Protein AF-A0A8J2SUX5-F1 (afdb_monomer_lite)

Organism: NCBI:txid35677

InterPro domains:
  IPR026533 Non-canonical purine NTP phosphatase/PRRC1 [PF01931] (92-272)
  IPR029001 Inosine triphosphate pyrophosphatase-like [G3DSA:3.90.950.10] (87-279)
  IPR029001 Inosine triphosphate pyrophosphatase-like [SSF52972] (90-273)
  IPR050299 YjjX NTPase [PTHR34699] (90-273)

pLDDT: mean 75.7, std 26.08, range [29.75, 98.81]

Secondary structure (DSSP, 8-state):
---PPPP--------PPPPPPPPPPPPPP----------------PPPP-------S-SSHHHHHHHHHHHHHTTS--PPPP---PPPEEEEEES---HHHHHHHHHHHTT-TTTEEEEEEEEE-----SS-SS-BSHHHHHHHHHHHHHHHHHHTTT-TTEEEEEEEEEEEE---S-SSSTTTTEEEEEEEEEE-SS-EEEEEPPPEEPPHHHHHHHTSTT---HHHHHHHTTS-S-TTGGGTTHHHHHHHTTSS-HHHHHHHHHHHHHTTTSPPP------------------

Sequence (295 aa):
MSTTPQKRATQHTPFSPRPKAQTPRTPKTPGAASPTKRGARTAGPGRFSRAGVQLTKAGVAFGDAFKALGQAVGALVTAPPASSAKAQFHTVVIGSENPVKVGAVTAVVADYPEVIRPGTVLESVTVPSGVPAQPVGLAVVVSGARRRARNAHEAAGGGSRTLAFGIESGLIEVPRESTEHKLARYFDVCVVALYDGGHMTLGLSCAFQIPPAIAAKVMGDEAMDLSEATVAAGYSKDGAIGSKGGLIGALTRGRVTRRDYTIQAIRMALTEREPRASRGLPAASLRNTVAVTEA

Foldseek 3Di:
DDDDDDDDDDDDDDDDDDDDDDDDDDDDDDDDDDDDDDDDDDDDDDDDDDDDDDDDPPPPVVVVVVVVVVVVVVPPPDPDPDDDQDDAAQEEEELDPQVLLLVLCVVVLVVCCSRHPPNHHYYYDHDFLPAPPADEAPVRQQSSFVRSQVRRCVVVVVDQRYKGKRKGKHWYFDDDPDPPLVQQGIWIKMKIWIDRNPDIFIFIFDIGTDDSQLSCVCPDPVNDHSLRSCCVSPLDVDSCQVSWQHSCCSVVVNPHGPSRRSNRGVVRRCPVSHDDDRPPPPPPDPPPPPPDDDD

Structure (mmCIF, N/CA/C/O backbone):
data_AF-A0A8J2SUX5-F1
#
_entry.id   AF-A0A8J2SUX5-F1
#
loop_
_atom_site.group_PDB
_atom_site.id
_atom_site.type_symbol
_atom_site.label_atom_id
_atom_site.label_alt_id
_atom_site.label_comp_id
_atom_site.label_asym_id
_atom_site.label_entity_id
_atom_site.label_seq_id
_atom_site.pdbx_PDB_ins_code
_atom_site.Cartn_x
_atom_site.Cartn_y
_atom_site.Cartn_z
_atom_site.occupancy
_atom_site.B_iso_or_equiv
_atom_site.auth_seq_id
_atom_site.auth_comp_id
_atom_site.auth_asym_id
_atom_site.auth_atom_id
_atom_site.pdbx_PDB_model_num
ATOM 1 N N . MET A 1 1 ? 18.700 -58.726 26.221 1.00 45.31 1 MET A N 1
ATOM 2 C CA . MET A 1 1 ? 18.390 -57.284 26.121 1.00 45.31 1 MET A CA 1
ATOM 3 C C . MET A 1 1 ? 19.483 -56.614 25.305 1.00 45.31 1 MET A C 1
ATOM 5 O O . MET A 1 1 ? 20.609 -56.558 25.769 1.00 45.31 1 MET A O 1
ATOM 9 N N . SER A 1 2 ? 19.184 -56.188 24.078 1.00 38.81 2 SER A N 1
ATOM 10 C CA . SER A 1 2 ? 20.016 -55.248 23.314 1.00 38.81 2 SER A CA 1
ATOM 11 C C . SER A 1 2 ? 19.145 -54.664 22.204 1.00 38.81 2 SER A C 1
ATOM 13 O O . SER A 1 2 ? 18.853 -55.328 21.214 1.00 38.81 2 SER A O 1
ATOM 15 N N . THR A 1 3 ? 18.630 -53.459 22.431 1.00 40.09 3 THR A N 1
ATOM 16 C CA . THR A 1 3 ? 17.838 -52.694 21.465 1.00 40.09 3 THR A CA 1
ATOM 17 C C . THR A 1 3 ? 18.740 -51.644 20.831 1.00 40.09 3 THR A C 1
ATOM 19 O O . THR A 1 3 ? 19.043 -50.624 21.449 1.00 40.09 3 THR A O 1
ATOM 22 N N . THR A 1 4 ? 19.178 -51.888 19.599 1.00 47.31 4 THR A N 1
ATOM 23 C CA . THR A 1 4 ? 19.842 -50.880 18.765 1.00 47.31 4 THR A CA 1
ATOM 24 C C . THR A 1 4 ? 18.777 -49.980 18.119 1.00 47.31 4 THR A C 1
ATOM 26 O O . THR A 1 4 ? 17.839 -50.508 17.519 1.00 47.31 4 THR A O 1
ATOM 29 N N . PRO A 1 5 ? 18.873 -48.641 18.202 1.00 49.41 5 PRO A N 1
ATOM 30 C CA . PRO A 1 5 ? 17.873 -47.758 17.611 1.00 49.41 5 PRO A CA 1
ATOM 31 C C . PRO A 1 5 ? 18.079 -47.614 16.093 1.00 49.41 5 PRO A C 1
ATOM 33 O O . PRO A 1 5 ? 19.144 -47.207 15.627 1.00 49.41 5 PRO A O 1
ATOM 36 N N . GLN A 1 6 ? 17.034 -47.924 15.317 1.00 46.47 6 GLN A N 1
ATOM 37 C CA . GLN A 1 6 ? 16.959 -47.660 13.877 1.00 46.47 6 GLN A CA 1
ATOM 38 C C . GLN A 1 6 ? 16.990 -46.148 13.604 1.00 46.47 6 GLN A C 1
ATOM 40 O O . GLN A 1 6 ? 16.134 -45.393 14.068 1.00 46.47 6 GLN A O 1
ATOM 45 N N . LYS A 1 7 ? 17.967 -45.702 12.805 1.00 46.56 7 LYS A N 1
ATOM 46 C CA . LYS A 1 7 ? 18.022 -44.339 12.263 1.00 46.56 7 LYS A CA 1
ATOM 47 C C . LYS A 1 7 ? 16.843 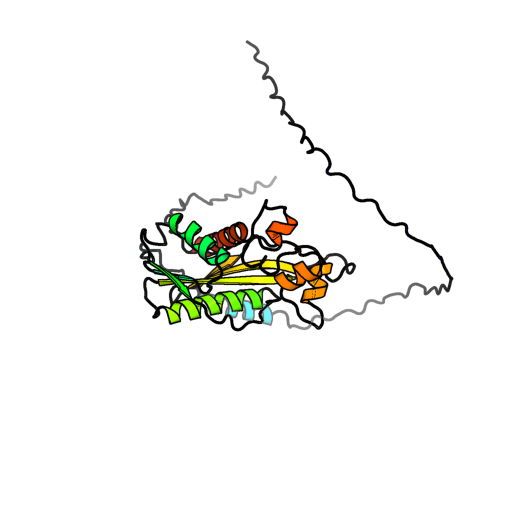-44.108 11.312 1.00 46.56 7 LYS A C 1
ATOM 49 O O . LYS A 1 7 ? 16.681 -44.818 10.323 1.00 46.56 7 LYS A O 1
ATOM 54 N N . ARG A 1 8 ? 16.042 -43.083 11.605 1.00 46.91 8 ARG A N 1
ATOM 55 C CA . ARG A 1 8 ? 14.930 -42.602 10.776 1.00 46.91 8 ARG A CA 1
ATOM 56 C C . ARG A 1 8 ? 15.496 -42.017 9.477 1.00 46.91 8 ARG A C 1
ATOM 58 O O . ARG A 1 8 ? 16.195 -41.008 9.514 1.00 46.91 8 ARG A O 1
ATOM 65 N N . ALA A 1 9 ? 15.223 -42.660 8.345 1.00 44.81 9 ALA A N 1
ATOM 66 C CA . ALA A 1 9 ? 15.596 -42.152 7.031 1.00 44.81 9 ALA A CA 1
ATOM 67 C C . ALA A 1 9 ? 14.814 -40.863 6.729 1.00 44.81 9 ALA A C 1
ATOM 69 O O . ALA A 1 9 ? 13.582 -40.847 6.757 1.00 44.81 9 ALA A O 1
ATOM 70 N N . THR A 1 10 ? 15.526 -39.775 6.446 1.00 49.62 10 THR A N 1
ATOM 71 C CA . THR A 1 10 ? 14.953 -38.535 5.920 1.00 49.62 10 THR A CA 1
ATOM 72 C C . THR A 1 10 ? 14.466 -38.787 4.496 1.00 49.62 10 THR A C 1
ATOM 74 O O . THR A 1 10 ? 15.267 -38.958 3.578 1.00 49.62 10 THR A O 1
ATOM 77 N N . GLN A 1 11 ? 13.148 -38.834 4.302 1.00 48.06 11 GLN A N 1
ATOM 78 C CA . GLN A 1 11 ? 12.554 -38.879 2.969 1.00 48.06 11 GLN A CA 1
ATOM 79 C C . GLN A 1 11 ? 12.765 -37.522 2.286 1.00 48.06 11 GLN A C 1
ATOM 81 O O . GLN A 1 11 ? 12.066 -36.552 2.563 1.00 48.06 11 GLN A O 1
ATOM 86 N N . HIS A 1 12 ? 13.748 -37.453 1.391 1.00 46.25 12 HIS A N 1
ATOM 87 C CA . HIS A 1 12 ? 13.828 -36.391 0.398 1.00 46.25 12 HIS A CA 1
ATOM 88 C C . HIS A 1 12 ? 12.773 -36.665 -0.675 1.00 46.25 12 HIS A C 1
ATOM 90 O O . HIS A 1 12 ? 12.976 -37.506 -1.545 1.00 46.25 12 HIS A O 1
ATOM 96 N N . THR A 1 13 ? 11.640 -35.968 -0.632 1.00 55.47 13 THR A N 1
ATOM 97 C CA . THR A 1 13 ? 10.748 -35.878 -1.794 1.00 55.47 13 THR A CA 1
ATOM 98 C C . THR A 1 13 ? 11.397 -34.972 -2.845 1.00 55.47 13 THR A C 1
ATOM 100 O O . THR A 1 13 ? 11.587 -33.784 -2.566 1.00 55.47 13 THR A O 1
ATOM 103 N N . PRO A 1 14 ? 11.759 -35.477 -4.038 1.00 53.16 14 PRO A N 1
ATOM 104 C CA . PRO A 1 14 ? 12.333 -34.643 -5.084 1.00 53.16 14 PRO A CA 1
ATOM 105 C C . PRO A 1 14 ? 11.280 -33.674 -5.634 1.00 53.16 14 PRO A C 1
ATOM 107 O O . PRO A 1 14 ? 10.144 -34.052 -5.927 1.00 53.16 14 PRO A O 1
ATOM 110 N N . PHE A 1 15 ? 11.672 -32.411 -5.794 1.00 59.06 15 PHE A N 1
ATOM 111 C CA . PHE A 1 15 ? 10.874 -31.397 -6.477 1.00 59.06 15 PHE A CA 1
ATOM 112 C C . PHE A 1 15 ? 10.651 -31.832 -7.932 1.00 59.06 15 PHE A C 1
ATOM 114 O O . PHE A 1 15 ? 11.584 -31.829 -8.733 1.00 59.06 15 PHE A O 1
ATOM 121 N N . SER A 1 16 ? 9.425 -32.227 -8.279 1.00 58.56 16 SER A N 1
ATOM 122 C CA . SER A 1 16 ? 9.067 -32.548 -9.664 1.00 58.56 16 SER A CA 1
ATOM 123 C C . SER A 1 16 ? 8.827 -31.253 -10.451 1.00 58.56 16 SER A C 1
ATOM 125 O O . SER A 1 16 ? 7.908 -30.502 -10.109 1.00 58.56 16 SER A O 1
ATOM 127 N N . PRO A 1 17 ? 9.610 -30.948 -11.502 1.00 54.84 17 PRO A N 1
ATOM 128 C CA . PRO A 1 17 ? 9.347 -29.781 -12.330 1.00 54.84 17 PRO A CA 1
ATOM 129 C C . PRO A 1 17 ? 8.045 -29.967 -13.124 1.00 54.84 17 PRO A C 1
ATOM 131 O O . PRO A 1 17 ? 7.807 -31.015 -13.723 1.00 54.84 17 PRO A O 1
ATOM 134 N N . ARG A 1 18 ? 7.201 -28.925 -13.166 1.00 58.41 18 ARG A N 1
ATOM 135 C CA . ARG A 1 18 ? 6.046 -28.866 -14.081 1.00 58.41 18 ARG A CA 1
ATOM 136 C C . ARG A 1 18 ? 6.513 -28.979 -15.544 1.00 58.41 18 ARG A C 1
ATOM 138 O O . ARG A 1 18 ? 7.585 -28.461 -15.868 1.00 58.41 18 ARG A O 1
ATOM 145 N N . PRO A 1 19 ? 5.702 -29.573 -16.440 1.00 46.50 19 PRO A N 1
ATOM 146 C CA . PRO A 1 19 ? 6.041 -29.680 -17.856 1.00 46.50 19 PRO A CA 1
ATOM 147 C C . PRO A 1 19 ? 6.290 -28.300 -18.483 1.00 46.50 19 PRO A C 1
ATOM 149 O O . PRO A 1 19 ? 5.589 -27.325 -18.196 1.00 46.50 19 PRO A O 1
ATOM 152 N N . LYS A 1 20 ? 7.337 -28.226 -19.314 1.00 43.34 20 LYS A N 1
ATOM 153 C CA . LYS A 1 20 ? 7.834 -27.000 -19.952 1.00 43.34 20 LYS A CA 1
ATOM 154 C C . LYS A 1 20 ? 6.775 -26.416 -20.895 1.00 43.34 20 LYS A C 1
ATOM 156 O O . LYS A 1 20 ? 6.311 -27.098 -21.802 1.00 43.34 20 LYS A O 1
ATOM 161 N N . ALA A 1 21 ? 6.445 -25.137 -20.714 1.00 45.97 21 ALA A N 1
ATOM 162 C CA . ALA A 1 21 ? 5.749 -24.356 -21.732 1.00 45.97 21 ALA A CA 1
ATOM 163 C C . ALA A 1 21 ? 6.662 -24.191 -22.961 1.00 45.97 21 ALA A C 1
ATOM 165 O O . ALA A 1 21 ? 7.867 -23.976 -22.810 1.00 45.97 21 ALA A O 1
ATOM 166 N N . GLN A 1 22 ? 6.090 -24.324 -24.158 1.00 40.03 22 GLN A N 1
ATOM 167 C CA . GLN A 1 22 ? 6.798 -24.243 -25.438 1.00 40.03 22 GLN A CA 1
ATOM 168 C C . GLN A 1 22 ? 7.558 -22.913 -25.578 1.00 40.03 22 GLN A C 1
ATOM 170 O O . GLN A 1 22 ? 7.023 -21.837 -25.312 1.00 40.03 22 GLN A O 1
ATOM 175 N N . THR A 1 23 ? 8.824 -23.000 -25.983 1.00 39.09 23 THR A N 1
ATOM 176 C CA . THR A 1 23 ? 9.737 -21.871 -26.184 1.00 39.09 23 THR A CA 1
ATOM 177 C C . THR A 1 23 ? 9.401 -21.092 -27.463 1.00 39.09 23 THR A C 1
ATOM 179 O O . THR A 1 23 ? 9.347 -21.696 -28.536 1.00 39.09 23 THR A O 1
ATOM 182 N N . PRO A 1 24 ? 9.253 -19.755 -27.412 1.00 38.53 24 PRO A N 1
ATOM 183 C CA . PRO A 1 24 ? 9.269 -18.925 -28.612 1.00 38.53 24 PRO A CA 1
ATOM 184 C C . PRO A 1 24 ? 10.679 -18.893 -29.220 1.00 38.53 24 PRO A C 1
ATOM 186 O O . PRO A 1 24 ? 11.678 -18.832 -28.503 1.00 38.53 24 PRO A O 1
ATOM 189 N N . ARG A 1 25 ? 10.751 -18.945 -30.553 1.00 35.47 25 ARG A N 1
ATOM 190 C CA . ARG A 1 25 ? 11.989 -18.928 -31.347 1.00 35.47 25 ARG A CA 1
ATOM 191 C C . ARG A 1 25 ? 12.757 -17.608 -31.169 1.00 35.47 25 ARG A C 1
ATOM 193 O O . ARG A 1 25 ? 12.166 -16.535 -31.243 1.00 35.47 25 ARG A O 1
ATOM 200 N N . THR A 1 26 ? 14.074 -17.695 -30.994 1.00 35.09 26 THR A N 1
ATOM 201 C CA . THR A 1 26 ? 15.017 -16.565 -30.963 1.00 35.09 26 THR A CA 1
ATOM 202 C C . THR A 1 26 ? 15.285 -16.012 -32.372 1.00 35.09 26 THR A C 1
ATOM 204 O O . THR A 1 26 ? 15.566 -16.794 -33.285 1.00 35.09 26 THR A O 1
ATOM 207 N N . PRO A 1 27 ? 15.265 -14.683 -32.586 1.00 36.25 27 PRO A N 1
ATOM 208 C CA . PRO A 1 27 ? 15.849 -14.071 -33.776 1.00 36.25 27 PRO A CA 1
ATOM 209 C C . PRO A 1 27 ? 17.379 -13.978 -33.660 1.00 36.25 27 PRO A C 1
ATOM 211 O O . PRO A 1 27 ? 17.924 -13.733 -32.586 1.00 36.25 27 PRO A O 1
ATOM 214 N N . LYS A 1 28 ? 18.055 -14.190 -34.793 1.00 33.09 28 LYS A N 1
ATOM 215 C CA . LYS A 1 28 ? 19.513 -14.223 -34.979 1.00 33.09 28 LYS A CA 1
ATOM 216 C C . LYS A 1 28 ? 20.174 -12.855 -34.742 1.00 33.09 28 LYS A C 1
ATOM 218 O O . LYS A 1 28 ? 19.719 -11.849 -35.276 1.00 33.09 28 LYS A O 1
ATOM 223 N N . THR A 1 29 ? 21.300 -12.850 -34.032 1.00 37.22 29 THR A N 1
ATOM 224 C CA . THR A 1 29 ? 22.281 -11.752 -33.952 1.00 37.22 29 THR A CA 1
ATOM 225 C C . THR A 1 29 ? 23.154 -11.692 -35.211 1.00 37.22 29 THR A C 1
ATOM 227 O O . THR A 1 29 ? 23.506 -12.748 -35.743 1.00 37.22 29 THR A O 1
ATOM 230 N N . PRO A 1 30 ? 23.627 -10.503 -35.620 1.00 35.66 30 PRO A N 1
ATOM 231 C CA . PRO A 1 30 ? 24.841 -10.390 -36.418 1.00 35.66 30 PRO A CA 1
ATOM 232 C C . PRO A 1 30 ? 25.984 -9.676 -35.676 1.00 35.66 30 PRO A C 1
ATOM 234 O O . PRO A 1 30 ? 25.799 -8.600 -35.118 1.00 35.66 30 PRO A O 1
ATOM 237 N N . GLY A 1 31 ? 27.181 -10.265 -35.785 1.00 32.00 31 GLY A N 1
ATOM 238 C CA . GLY A 1 31 ? 28.423 -9.536 -36.076 1.00 32.00 31 GLY A CA 1
ATOM 239 C C . GLY A 1 31 ? 29.261 -9.029 -34.903 1.00 32.00 31 GLY A C 1
ATOM 240 O O . GLY A 1 31 ? 29.043 -7.936 -34.398 1.00 32.00 31 GLY A O 1
ATOM 241 N N . ALA A 1 32 ? 30.300 -9.789 -34.554 1.00 30.70 32 ALA A N 1
ATOM 242 C CA . ALA A 1 32 ? 31.401 -9.368 -33.695 1.00 30.70 32 ALA A CA 1
ATOM 243 C C . ALA A 1 32 ? 32.393 -8.443 -34.427 1.00 30.70 32 ALA A C 1
ATOM 245 O O . ALA A 1 32 ? 32.684 -8.651 -35.604 1.00 30.70 32 ALA A O 1
ATOM 246 N N . ALA A 1 33 ? 33.000 -7.510 -33.691 1.00 31.42 33 ALA A N 1
ATOM 247 C CA . ALA A 1 33 ? 34.290 -6.910 -34.023 1.00 31.42 33 ALA A CA 1
ATOM 248 C C . ALA A 1 33 ? 35.092 -6.677 -32.728 1.00 31.42 33 ALA A C 1
ATOM 250 O O . ALA A 1 33 ? 34.557 -6.222 -31.720 1.00 31.42 33 ALA A O 1
ATOM 251 N N . SER A 1 34 ? 36.376 -7.026 -32.758 1.00 31.41 34 SER A N 1
ATOM 252 C CA . SER A 1 34 ? 37.373 -6.877 -31.686 1.00 31.41 34 SER A CA 1
ATOM 253 C C . SER A 1 34 ? 38.661 -6.292 -32.313 1.00 31.41 34 SER A C 1
ATOM 255 O O . SER A 1 34 ? 38.713 -6.153 -33.534 1.00 31.41 34 SER A O 1
ATOM 257 N N . PRO A 1 35 ? 39.737 -5.998 -31.561 1.00 41.41 35 PRO A N 1
ATOM 258 C CA . PRO A 1 35 ? 39.942 -4.795 -30.757 1.00 41.41 35 PRO A CA 1
ATOM 259 C C . PRO A 1 35 ? 41.167 -3.983 -31.245 1.00 41.41 35 PRO A C 1
ATOM 261 O O . PRO A 1 35 ? 42.036 -4.505 -31.943 1.00 41.41 35 PRO A O 1
ATOM 264 N N . THR A 1 36 ? 41.320 -2.723 -30.819 1.00 31.92 36 THR A N 1
ATOM 265 C CA . THR A 1 36 ? 42.564 -1.957 -31.037 1.00 31.92 36 THR A CA 1
ATOM 266 C C . THR A 1 36 ? 43.263 -1.577 -29.730 1.00 31.92 36 THR A C 1
ATOM 268 O O . THR A 1 36 ? 42.667 -1.102 -28.769 1.00 31.92 36 THR A O 1
ATOM 271 N N . LYS A 1 37 ? 44.575 -1.844 -29.724 1.00 32.34 37 LYS A N 1
ATOM 272 C CA . LYS A 1 37 ? 45.567 -1.622 -28.664 1.00 32.34 37 LYS A CA 1
ATOM 273 C C . LYS A 1 37 ? 45.924 -0.139 -28.489 1.00 32.34 37 LYS A C 1
ATOM 275 O O . LYS A 1 37 ? 46.098 0.565 -29.484 1.00 32.34 37 LYS A O 1
ATOM 280 N N . ARG A 1 38 ? 46.194 0.263 -27.241 1.00 31.39 38 ARG A N 1
ATOM 281 C CA . ARG A 1 38 ? 47.197 1.257 -26.767 1.00 31.39 38 ARG A CA 1
ATOM 282 C C . ARG A 1 38 ? 46.946 1.468 -25.264 1.00 31.39 38 ARG A C 1
ATOM 284 O O . ARG A 1 38 ? 45.798 1.541 -24.871 1.00 31.39 38 ARG A O 1
ATOM 291 N N . GLY A 1 39 ? 47.896 1.565 -24.344 1.00 29.75 39 GLY A N 1
ATOM 292 C CA . GLY A 1 39 ? 49.351 1.507 -24.337 1.00 29.75 39 GLY A CA 1
ATOM 293 C C . GLY A 1 39 ? 49.770 1.544 -22.858 1.00 29.75 39 GLY A C 1
ATOM 294 O O . GLY A 1 39 ? 49.122 2.201 -22.046 1.00 29.75 39 GLY A O 1
ATOM 295 N N . ALA A 1 40 ? 50.803 0.787 -22.500 1.00 29.98 40 ALA A N 1
ATOM 296 C CA . ALA A 1 40 ? 51.315 0.684 -21.139 1.00 29.98 40 ALA A CA 1
ATOM 297 C C . ALA A 1 40 ? 52.074 1.954 -20.716 1.00 29.98 40 ALA A C 1
ATOM 299 O O . ALA A 1 40 ? 52.852 2.496 -21.502 1.00 29.98 40 ALA A O 1
ATOM 300 N N . ARG A 1 41 ? 51.924 2.369 -19.451 1.00 32.16 41 ARG A N 1
ATOM 301 C CA . ARG A 1 41 ? 52.947 3.131 -18.719 1.00 32.16 41 ARG A CA 1
ATOM 302 C C . ARG A 1 41 ? 53.043 2.630 -17.281 1.00 32.16 41 ARG A C 1
ATOM 304 O O . ARG A 1 41 ? 52.069 2.615 -16.539 1.00 32.16 41 ARG A O 1
ATOM 311 N N . THR A 1 42 ? 54.249 2.204 -16.944 1.00 31.08 42 THR A N 1
ATOM 312 C CA . THR A 1 42 ? 54.747 1.774 -15.639 1.00 31.08 42 THR A CA 1
ATOM 313 C C . THR A 1 42 ? 55.092 2.982 -14.765 1.00 31.08 42 THR A C 1
ATOM 315 O O . THR A 1 42 ? 55.749 3.904 -15.247 1.00 31.08 42 THR A O 1
ATOM 318 N N . ALA A 1 43 ? 54.741 2.950 -13.479 1.00 32.66 43 ALA A N 1
ATOM 319 C CA . ALA A 1 43 ? 55.303 3.833 -12.455 1.00 32.66 43 ALA A CA 1
ATOM 320 C C . ALA A 1 43 ? 55.640 2.997 -11.208 1.00 32.66 43 ALA A C 1
ATOM 322 O O . ALA A 1 43 ? 54.808 2.229 -10.731 1.00 32.66 43 ALA A O 1
ATOM 323 N N . GLY A 1 44 ? 56.897 3.090 -10.762 1.00 31.86 44 GLY A N 1
ATOM 324 C CA . GLY A 1 44 ? 57.482 2.300 -9.674 1.00 31.86 44 GLY A CA 1
ATOM 325 C C . GLY A 1 44 ? 57.071 2.748 -8.261 1.00 31.86 44 GLY A C 1
ATOM 326 O O . GLY A 1 44 ? 56.326 3.715 -8.102 1.00 31.86 44 GLY A O 1
ATOM 327 N N . PRO A 1 45 ? 57.553 2.050 -7.215 1.00 31.89 45 PRO A N 1
ATOM 328 C CA . PRO A 1 45 ? 57.042 2.200 -5.859 1.00 31.89 45 PRO A CA 1
ATOM 329 C C . PRO A 1 45 ? 57.707 3.381 -5.137 1.00 31.89 45 PRO A C 1
ATOM 331 O O . PRO A 1 45 ? 58.902 3.366 -4.844 1.00 31.89 45 PRO A O 1
ATOM 334 N N . GLY A 1 46 ? 56.916 4.407 -4.824 1.00 29.86 46 GLY A N 1
ATOM 335 C CA . GLY A 1 46 ? 57.315 5.517 -3.960 1.00 29.86 46 GLY A CA 1
ATOM 336 C C . GLY A 1 46 ? 57.233 5.136 -2.480 1.00 29.86 46 GLY A C 1
ATOM 337 O O . GLY A 1 46 ? 56.179 4.745 -1.984 1.00 29.86 46 GLY A O 1
ATOM 338 N N . ARG A 1 47 ? 58.362 5.262 -1.776 1.00 30.41 47 ARG A N 1
ATOM 339 C CA . ARG A 1 47 ? 58.504 5.152 -0.315 1.00 30.41 47 ARG A CA 1
ATOM 340 C C . ARG A 1 47 ? 57.584 6.145 0.408 1.00 30.41 47 ARG A C 1
ATOM 342 O O . ARG A 1 47 ? 57.717 7.349 0.214 1.00 30.41 47 ARG A O 1
ATOM 349 N N . PHE A 1 48 ? 56.746 5.657 1.321 1.00 30.92 48 PHE A N 1
ATOM 350 C CA . PHE A 1 48 ? 56.052 6.493 2.303 1.00 30.92 48 PHE A CA 1
ATOM 351 C C . PHE A 1 48 ? 56.922 6.673 3.554 1.00 30.92 48 PHE A C 1
ATOM 353 O O . PHE A 1 48 ? 57.245 5.710 4.248 1.00 30.92 48 PHE A O 1
ATOM 360 N N . SER A 1 49 ? 57.308 7.921 3.828 1.00 31.19 49 SER A N 1
ATOM 361 C CA . SER A 1 49 ? 57.923 8.345 5.088 1.00 31.19 49 SER A CA 1
ATOM 362 C C . SER A 1 49 ? 56.835 8.594 6.138 1.00 31.19 49 SER A C 1
ATOM 364 O O . SER A 1 49 ? 55.819 9.226 5.848 1.00 31.19 49 SER A O 1
ATOM 366 N N . ARG A 1 50 ? 57.043 8.086 7.358 1.00 32.75 50 ARG A N 1
ATOM 367 C CA . ARG A 1 50 ? 56.187 8.311 8.532 1.00 32.75 50 ARG A CA 1
ATOM 368 C C . ARG A 1 50 ? 56.376 9.744 9.042 1.00 32.75 50 ARG A C 1
ATOM 370 O O . ARG A 1 50 ? 57.421 10.051 9.604 1.00 32.75 50 ARG A O 1
ATOM 377 N N . ALA A 1 51 ? 55.346 10.578 8.927 1.00 31.84 51 ALA A N 1
ATOM 378 C CA . ALA A 1 51 ? 55.207 11.794 9.727 1.00 31.84 51 ALA A CA 1
ATOM 379 C C . ALA A 1 51 ? 54.189 11.528 10.845 1.00 31.84 51 ALA A C 1
ATOM 381 O O . ALA A 1 51 ? 53.056 11.121 10.585 1.00 31.84 51 ALA A O 1
ATOM 382 N N . GLY A 1 52 ? 54.631 11.681 12.094 1.00 29.83 52 GLY A N 1
ATOM 383 C CA . GLY A 1 52 ? 53.814 11.484 13.286 1.00 29.83 52 GLY A CA 1
ATOM 384 C C . GLY A 1 52 ? 52.702 12.525 13.393 1.00 29.83 52 GLY A C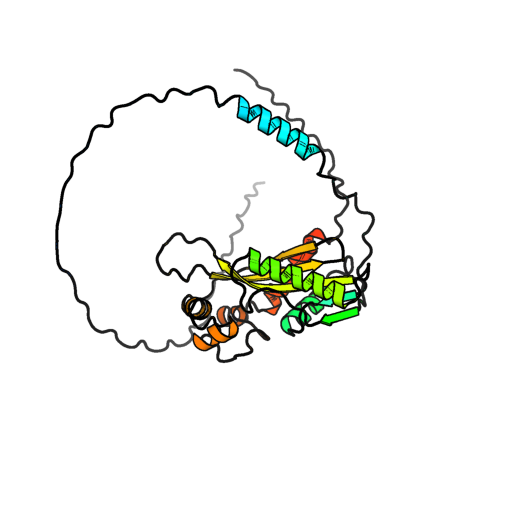 1
ATOM 385 O O . GLY A 1 52 ? 52.933 13.715 13.202 1.00 29.83 52 GLY A O 1
ATOM 386 N N . VAL A 1 53 ? 51.499 12.066 13.728 1.00 32.03 53 VAL A N 1
ATOM 387 C CA . VAL A 1 53 ? 50.371 12.926 14.090 1.00 32.03 53 VAL A CA 1
ATOM 388 C C . VAL A 1 53 ? 50.393 13.111 15.606 1.00 32.03 53 VAL A C 1
ATOM 390 O O . VAL A 1 53 ? 50.216 12.157 16.362 1.00 32.03 53 VAL A O 1
ATOM 393 N N . GLN A 1 54 ? 50.634 14.345 16.049 1.00 31.70 54 GLN A N 1
ATOM 394 C CA . GLN A 1 54 ? 50.421 14.777 17.429 1.00 31.70 54 GLN A CA 1
ATOM 395 C C . GLN A 1 54 ? 48.912 14.834 17.713 1.00 31.70 54 GLN A C 1
ATOM 397 O O . GLN A 1 54 ? 48.187 15.621 17.110 1.00 31.70 54 GLN A O 1
ATOM 402 N N . LEU A 1 55 ? 48.439 14.006 18.647 1.00 34.50 55 LEU A N 1
ATOM 403 C CA . LEU A 1 55 ? 47.085 14.085 19.198 1.00 34.50 55 LEU A CA 1
ATOM 404 C C . LEU A 1 55 ? 46.996 15.265 20.176 1.00 34.50 55 LEU A C 1
ATOM 406 O O . LEU A 1 55 ? 47.473 15.191 21.308 1.00 34.50 55 LEU A O 1
ATOM 410 N N . THR A 1 56 ? 46.368 16.360 19.754 1.00 38.47 56 THR A N 1
ATOM 411 C CA . THR A 1 56 ? 45.970 17.448 20.655 1.00 38.47 56 THR A CA 1
ATOM 412 C C . THR A 1 56 ? 44.712 17.070 21.439 1.00 38.47 56 THR A C 1
ATOM 414 O O . THR A 1 56 ? 43.818 16.402 20.921 1.00 38.47 56 THR A O 1
ATOM 417 N N . LYS A 1 57 ? 44.654 17.515 22.700 1.00 41.53 57 LYS A N 1
ATOM 418 C CA . LYS A 1 57 ? 43.614 17.303 23.727 1.00 41.53 57 LYS A CA 1
ATOM 419 C C . LYS A 1 57 ? 42.188 17.732 23.304 1.00 41.53 57 LYS A C 1
ATOM 421 O O . LYS A 1 57 ? 41.631 18.662 23.870 1.00 41.53 57 LYS A O 1
ATOM 426 N N . ALA A 1 58 ? 41.576 17.032 22.352 1.00 41.19 58 ALA A N 1
ATOM 427 C CA . ALA A 1 58 ? 40.166 17.190 21.968 1.00 41.19 58 ALA A CA 1
ATOM 428 C C . ALA A 1 58 ? 39.293 15.976 22.362 1.00 41.19 58 ALA A C 1
ATOM 430 O O . ALA A 1 58 ? 38.083 15.991 22.168 1.00 41.19 58 ALA A O 1
ATOM 431 N N . GLY A 1 59 ? 39.890 14.925 22.940 1.00 39.44 59 GLY A N 1
ATOM 432 C CA . GLY A 1 59 ? 39.201 13.669 23.274 1.00 39.44 59 GLY A CA 1
ATOM 433 C C . GLY A 1 59 ? 38.454 13.649 24.612 1.00 39.44 59 GLY A C 1
ATOM 434 O O . GLY A 1 59 ? 37.634 12.765 24.827 1.00 39.44 59 GLY A O 1
ATOM 435 N N . VAL A 1 60 ? 38.699 14.610 25.509 1.00 41.72 60 VAL A N 1
ATOM 436 C CA . VAL A 1 60 ? 38.068 14.625 26.846 1.00 41.72 60 VAL A CA 1
ATOM 437 C C . VAL A 1 60 ? 36.696 15.316 26.818 1.00 41.72 60 VAL A C 1
ATOM 439 O O . VAL A 1 60 ? 35.793 14.917 27.540 1.00 41.72 60 VAL A O 1
ATOM 442 N N . ALA A 1 61 ? 36.477 16.264 25.900 1.00 45.47 61 ALA A N 1
ATOM 443 C CA . ALA A 1 61 ? 35.214 17.003 25.790 1.00 45.47 61 ALA A CA 1
ATOM 444 C C . ALA A 1 61 ? 34.067 16.206 25.132 1.00 45.47 61 ALA A C 1
ATOM 446 O O . ALA A 1 61 ? 32.906 16.597 25.228 1.00 45.47 61 ALA A O 1
ATOM 447 N N . PHE A 1 62 ? 34.365 15.080 24.473 1.00 43.72 62 PHE A N 1
ATOM 448 C CA . PHE A 1 62 ? 33.347 14.270 23.792 1.00 43.72 62 PHE A CA 1
ATOM 449 C C . PHE A 1 62 ? 32.585 13.345 24.757 1.00 43.72 62 PHE A C 1
ATOM 451 O O . PHE A 1 62 ? 31.408 13.063 24.543 1.00 43.72 62 PHE A O 1
ATOM 458 N N . GLY A 1 63 ? 33.232 12.902 25.842 1.00 41.97 63 GLY A N 1
ATOM 459 C CA . GLY A 1 63 ? 32.623 12.018 26.843 1.00 41.97 63 GLY A CA 1
ATOM 460 C C . GLY A 1 63 ? 31.584 12.726 27.714 1.00 41.97 63 GLY A C 1
ATOM 461 O O . GLY A 1 63 ? 30.505 12.182 27.956 1.00 41.97 63 GLY A O 1
ATOM 462 N N . ASP A 1 64 ? 31.870 13.964 28.115 1.00 50.25 64 ASP A N 1
ATOM 463 C CA . ASP A 1 64 ? 30.974 14.750 28.969 1.00 50.25 64 ASP A CA 1
ATOM 464 C C . ASP A 1 64 ? 29.741 15.243 28.202 1.00 50.25 64 ASP A C 1
ATOM 466 O O . ASP A 1 64 ? 28.630 15.213 28.733 1.00 50.25 64 ASP A O 1
ATOM 470 N N . ALA A 1 65 ? 29.897 15.570 26.913 1.00 52.03 65 ALA A N 1
ATOM 471 C CA . ALA A 1 65 ? 28.780 15.887 26.025 1.00 52.03 65 ALA A CA 1
ATOM 472 C C . ALA A 1 65 ? 27.840 14.682 25.817 1.00 52.03 65 ALA A C 1
ATOM 474 O O . ALA A 1 65 ? 26.622 14.850 25.797 1.00 52.03 65 ALA A O 1
ATOM 475 N N . PHE A 1 66 ? 28.377 13.458 25.730 1.00 48.72 66 PHE A N 1
ATOM 476 C CA . PHE A 1 66 ? 27.569 12.238 25.594 1.00 48.72 66 PHE A CA 1
ATOM 477 C C . PHE A 1 66 ? 26.850 11.859 26.898 1.00 48.72 66 PHE A C 1
ATOM 479 O O . PHE A 1 66 ? 25.718 11.374 26.863 1.00 48.72 66 PHE A O 1
ATOM 486 N N . LYS A 1 67 ? 27.471 12.122 28.058 1.00 49.12 67 LYS A N 1
ATOM 487 C CA . LYS A 1 67 ? 26.850 11.939 29.381 1.00 49.12 67 LYS A CA 1
ATOM 488 C C . LYS A 1 67 ? 25.728 12.946 29.634 1.00 49.12 67 LYS A C 1
ATOM 490 O O . LYS A 1 67 ? 24.660 12.546 30.090 1.00 49.12 67 LYS A O 1
ATOM 495 N N . ALA A 1 68 ? 25.946 14.217 29.293 1.00 50.75 68 ALA A N 1
ATOM 496 C CA . ALA A 1 68 ? 24.929 15.261 29.392 1.00 50.75 68 ALA A CA 1
ATOM 497 C C . ALA A 1 68 ? 23.765 15.009 28.421 1.00 50.75 68 ALA A C 1
ATOM 499 O O . ALA A 1 68 ? 22.605 15.165 28.801 1.00 50.75 68 ALA A O 1
ATOM 500 N N . LEU A 1 69 ? 24.054 14.522 27.206 1.00 49.12 69 LEU A N 1
ATOM 501 C CA . LEU A 1 69 ? 23.022 14.095 26.266 1.00 49.12 69 LEU A CA 1
ATOM 502 C C . LEU A 1 69 ? 22.251 12.893 26.826 1.00 49.12 69 LEU A C 1
ATOM 504 O O . LEU A 1 69 ? 21.032 12.951 26.889 1.00 49.12 69 LEU A O 1
ATOM 508 N N . GLY A 1 70 ? 22.930 11.860 27.337 1.00 45.50 70 GLY A N 1
ATOM 509 C CA . GLY A 1 70 ? 22.297 10.681 27.942 1.00 45.50 70 GLY A CA 1
ATOM 510 C C . GLY A 1 70 ? 21.414 10.986 29.160 1.00 45.50 70 GLY A C 1
ATOM 511 O O . GLY A 1 70 ? 20.363 10.367 29.318 1.00 45.50 70 GLY A O 1
ATOM 512 N N . GLN A 1 71 ? 21.786 11.973 29.981 1.00 47.03 71 GLN A N 1
ATOM 513 C CA . GLN A 1 71 ? 20.962 12.442 31.103 1.00 47.03 71 GLN A CA 1
ATOM 514 C C . GLN A 1 71 ? 19.794 13.335 30.652 1.00 47.03 71 GLN A C 1
ATOM 516 O O . GLN A 1 71 ? 18.736 13.298 31.275 1.00 47.03 71 GLN A O 1
ATOM 521 N N . ALA A 1 72 ? 19.932 14.058 29.534 1.00 41.19 72 ALA A N 1
ATOM 522 C CA . ALA A 1 72 ? 18.848 14.835 28.930 1.00 41.19 72 ALA A CA 1
ATOM 523 C C . ALA A 1 72 ? 17.858 13.978 28.110 1.00 41.19 72 ALA A C 1
ATOM 525 O O . ALA A 1 72 ? 16.680 14.322 28.038 1.00 41.19 72 ALA A O 1
ATOM 526 N N . VAL A 1 73 ? 18.278 12.832 27.547 1.00 45.00 73 VAL A N 1
ATOM 527 C CA . VAL A 1 73 ? 17.359 11.884 26.871 1.00 45.00 73 VAL A CA 1
ATOM 528 C C . VAL A 1 73 ? 16.600 11.001 27.878 1.00 45.00 73 VAL A C 1
ATOM 530 O O . VAL A 1 73 ? 15.553 10.444 27.553 1.00 45.00 73 VAL A O 1
ATOM 533 N N . GLY A 1 74 ? 17.070 10.911 29.128 1.00 36.59 74 GLY A N 1
ATOM 534 C CA . GLY A 1 74 ? 16.420 10.146 30.199 1.00 36.59 74 GLY A CA 1
ATOM 535 C C . GLY A 1 74 ? 15.090 10.725 30.703 1.00 36.59 74 GLY A C 1
ATOM 536 O O . GLY A 1 74 ? 14.357 10.027 31.397 1.00 36.59 74 GLY A O 1
ATOM 537 N N . ALA A 1 75 ? 14.750 11.967 30.341 1.00 42.78 75 ALA A N 1
ATOM 538 C CA . ALA A 1 75 ? 13.567 12.672 30.844 1.00 42.78 75 ALA A CA 1
ATOM 539 C C . ALA A 1 75 ? 12.403 12.788 29.839 1.00 42.78 75 ALA A C 1
ATOM 541 O O . ALA A 1 75 ? 11.400 13.430 30.145 1.00 42.78 75 ALA A O 1
ATOM 542 N N . LEU A 1 76 ? 12.484 12.161 28.657 1.00 40.03 76 LEU A N 1
ATOM 543 C CA . LEU A 1 76 ? 11.380 12.190 27.685 1.00 40.03 76 LEU A CA 1
ATOM 544 C C . LEU A 1 76 ? 11.185 10.868 26.930 1.00 40.03 76 LEU A C 1
ATOM 546 O O . LEU A 1 76 ? 10.862 10.845 25.746 1.00 40.03 76 LEU A O 1
ATOM 550 N N . VAL A 1 77 ? 11.345 9.750 27.633 1.00 40.66 77 VAL A N 1
ATOM 551 C CA . VAL A 1 77 ? 10.732 8.479 27.234 1.00 40.66 77 VAL A CA 1
ATOM 552 C C . VAL A 1 77 ? 9.761 8.109 28.341 1.00 40.66 77 VAL A C 1
ATOM 554 O O . VAL A 1 77 ? 10.066 7.324 29.236 1.00 40.66 77 VAL A O 1
ATOM 557 N N . THR A 1 78 ? 8.580 8.724 28.319 1.00 41.62 78 THR A N 1
ATOM 558 C CA . THR A 1 78 ? 7.465 8.177 29.083 1.00 41.62 78 THR A CA 1
ATOM 559 C C . THR A 1 78 ? 7.162 6.811 28.477 1.00 41.62 78 THR A C 1
ATOM 561 O O . THR A 1 78 ? 6.801 6.689 27.306 1.00 41.62 78 THR A O 1
ATOM 564 N N . ALA A 1 79 ? 7.387 5.753 29.256 1.00 42.66 79 ALA A N 1
ATOM 565 C CA . ALA A 1 79 ? 6.883 4.438 28.901 1.00 42.66 79 ALA A CA 1
ATOM 566 C C . ALA A 1 79 ? 5.381 4.583 28.591 1.00 42.66 79 ALA A C 1
ATOM 568 O O . ALA A 1 79 ? 4.682 5.263 29.353 1.00 42.66 79 ALA A O 1
ATOM 569 N N . PRO A 1 80 ? 4.869 4.005 27.487 1.00 44.28 80 PRO A N 1
ATOM 570 C CA . PRO A 1 80 ? 3.440 4.045 27.227 1.00 44.28 80 PRO A CA 1
ATOM 571 C C . PRO A 1 80 ? 2.723 3.451 28.447 1.00 44.28 80 PRO A C 1
ATOM 573 O O . PRO A 1 80 ? 3.175 2.420 28.962 1.00 44.28 80 PRO A O 1
ATOM 576 N N . PRO A 1 81 ? 1.657 4.098 28.949 1.00 39.91 81 PRO A N 1
ATOM 577 C CA . PRO A 1 81 ? 0.955 3.615 30.126 1.00 39.91 81 PRO A CA 1
ATOM 578 C C . PRO A 1 81 ? 0.534 2.160 29.911 1.00 39.91 81 PRO A C 1
ATOM 580 O O . PRO A 1 81 ? 0.088 1.782 28.823 1.00 39.91 81 PRO A O 1
ATOM 583 N N . ALA A 1 82 ? 0.719 1.343 30.950 1.00 39.09 82 ALA A N 1
ATOM 584 C CA . ALA A 1 82 ? 0.274 -0.042 30.975 1.00 39.09 82 ALA A CA 1
ATOM 585 C C . ALA A 1 82 ? -1.205 -0.096 30.562 1.00 39.09 82 ALA A C 1
ATOM 587 O O . ALA A 1 82 ? -2.050 0.577 31.149 1.00 39.09 82 ALA A O 1
ATOM 588 N N . SER A 1 83 ? -1.479 -0.833 29.485 1.00 41.84 83 SER A N 1
ATOM 589 C CA . SER A 1 83 ? -2.754 -0.821 28.773 1.00 41.84 83 SER A CA 1
ATOM 590 C C . SER A 1 83 ? -3.893 -1.300 29.676 1.00 41.84 83 SER A C 1
ATOM 592 O O . SER A 1 83 ? -4.069 -2.498 29.880 1.00 41.84 83 SER A O 1
ATOM 594 N N . SER A 1 84 ? -4.731 -0.368 30.131 1.00 42.94 84 SER A N 1
ATOM 595 C CA . SER A 1 84 ? -6.169 -0.628 30.203 1.00 42.94 84 SER A CA 1
ATOM 596 C C . SER A 1 84 ? -6.639 -1.029 28.798 1.00 42.94 84 SER A C 1
ATOM 598 O O . SER A 1 84 ? -6.047 -0.593 27.806 1.00 42.94 84 SER A O 1
ATOM 600 N N . ALA A 1 85 ? -7.621 -1.922 28.678 1.00 48.31 85 ALA A N 1
ATOM 601 C CA . ALA A 1 85 ? -8.111 -2.374 27.377 1.00 48.31 85 ALA A CA 1
ATOM 602 C C . ALA A 1 85 ? -8.466 -1.153 26.506 1.00 48.31 85 ALA A C 1
ATOM 604 O O . ALA A 1 85 ? -9.391 -0.405 26.831 1.00 48.31 85 ALA A O 1
ATOM 605 N N . LYS A 1 86 ? -7.693 -0.892 25.441 1.00 60.56 86 LYS A N 1
ATOM 606 C CA . LYS A 1 86 ? -8.004 0.203 24.516 1.00 60.56 86 LYS A CA 1
ATOM 607 C C . LYS A 1 86 ? -9.368 -0.095 23.896 1.00 60.56 86 LYS A C 1
ATOM 609 O O . LYS A 1 86 ? -9.592 -1.196 23.407 1.00 60.56 86 LYS A O 1
ATOM 614 N N . ALA A 1 87 ? -10.281 0.873 23.952 1.00 73.81 87 ALA A N 1
ATOM 615 C CA . ALA A 1 87 ? -11.601 0.735 23.351 1.00 73.81 87 ALA A CA 1
ATOM 616 C C . ALA A 1 87 ? -11.475 0.425 21.848 1.00 73.81 87 ALA A C 1
ATOM 618 O O . ALA A 1 87 ? -10.685 1.060 21.151 1.00 73.81 87 ALA A O 1
ATOM 619 N N . GLN A 1 88 ? -12.266 -0.534 21.367 1.00 90.19 88 GLN A N 1
ATOM 620 C CA . GLN A 1 88 ? -12.320 -0.913 19.955 1.00 90.19 88 GLN A CA 1
ATOM 621 C C . GLN A 1 88 ? -12.798 0.252 19.075 1.00 90.19 88 GLN A C 1
ATOM 623 O O . GLN A 1 88 ? -13.634 1.067 19.485 1.00 90.19 88 GLN A O 1
ATOM 628 N N . PHE A 1 89 ? -12.330 0.281 17.828 1.00 95.06 89 PHE A N 1
ATOM 629 C CA . PHE A 1 89 ? -12.804 1.231 16.821 1.00 95.06 89 PHE A CA 1
ATOM 630 C C . PHE A 1 89 ? -14.169 0.811 16.259 1.00 95.06 89 PHE A C 1
ATOM 632 O O . PHE A 1 89 ? -14.395 -0.365 15.983 1.00 95.06 89 PHE A O 1
ATOM 639 N N . HIS A 1 90 ? -15.085 1.771 16.110 1.00 94.94 90 HIS A N 1
ATOM 640 C CA . HIS A 1 90 ? -16.462 1.574 15.625 1.00 94.94 90 HIS A CA 1
ATOM 641 C C . HIS A 1 90 ? -16.672 2.038 14.180 1.00 94.94 90 HIS A C 1
ATOM 643 O O . HIS A 1 90 ? -17.692 1.709 13.572 1.00 94.94 90 HIS A O 1
ATOM 649 N N . THR A 1 91 ? -15.715 2.807 13.665 1.00 97.12 91 THR A N 1
ATOM 650 C CA . THR A 1 91 ? -15.704 3.291 12.290 1.00 97.12 91 THR A CA 1
ATOM 651 C C . THR A 1 91 ? -14.316 3.065 11.711 1.00 97.12 91 THR A C 1
ATOM 653 O O . THR A 1 91 ? -13.303 3.389 12.337 1.00 97.12 91 THR A O 1
ATOM 656 N N . VAL A 1 92 ? -14.268 2.509 10.507 1.00 98.06 92 VAL A N 1
ATOM 657 C CA . VAL A 1 92 ? -13.067 2.352 9.693 1.00 98.06 92 VAL A CA 1
ATOM 658 C C . VAL A 1 92 ? -13.222 3.212 8.452 1.00 98.06 92 VAL A C 1
ATOM 660 O O . VAL A 1 92 ? -14.180 3.047 7.704 1.00 98.06 92 VAL A O 1
ATOM 663 N N . VAL A 1 93 ? -12.261 4.101 8.216 1.00 98.50 93 VAL A N 1
ATOM 664 C CA . VAL A 1 93 ? -12.293 5.016 7.068 1.00 98.50 93 VAL A CA 1
ATOM 665 C C . VAL A 1 93 ? -11.063 4.783 6.212 1.00 98.50 93 VAL A C 1
ATOM 667 O O . VAL A 1 93 ? -9.938 4.788 6.703 1.00 98.50 93 VAL A O 1
ATOM 670 N N . ILE A 1 94 ? -11.255 4.573 4.919 1.00 98.69 94 ILE A N 1
ATOM 671 C CA . ILE A 1 94 ? -10.193 4.217 3.984 1.00 98.69 94 ILE A CA 1
ATOM 672 C C . ILE A 1 94 ? -9.916 5.420 3.092 1.00 98.69 94 ILE A C 1
ATOM 674 O O . ILE A 1 94 ? -10.762 5.807 2.294 1.00 98.69 94 ILE A O 1
ATOM 678 N N . GLY A 1 95 ? -8.709 5.982 3.169 1.00 98.31 95 GLY A N 1
ATOM 679 C CA . GLY A 1 95 ? -8.253 7.111 2.347 1.00 98.31 95 GLY A CA 1
ATOM 680 C C . GLY A 1 95 ? -7.947 6.746 0.887 1.00 98.31 95 GLY A C 1
ATOM 681 O O . GLY A 1 95 ? -6.933 7.185 0.328 1.00 98.31 95 GLY A O 1
ATOM 682 N N . SER A 1 96 ? -8.759 5.866 0.297 1.00 97.62 96 SER A N 1
ATOM 683 C CA . SER A 1 96 ? -8.714 5.440 -1.099 1.00 97.62 96 SER A CA 1
ATOM 684 C C . SER A 1 96 ? -10.015 4.741 -1.500 1.00 97.62 96 SER A C 1
ATOM 686 O O . SER A 1 96 ? -10.514 3.899 -0.762 1.00 97.62 96 SER A O 1
ATOM 688 N N . GLU A 1 97 ? -10.475 4.993 -2.725 1.00 96.50 97 GLU A N 1
ATOM 689 C CA . GLU A 1 97 ? -11.598 4.281 -3.361 1.00 96.50 97 GLU A CA 1
ATOM 690 C C . GLU A 1 97 ? -11.139 3.155 -4.302 1.00 96.50 97 GLU A C 1
ATOM 692 O O . GLU A 1 97 ? -11.938 2.543 -5.006 1.00 96.50 97 GLU A O 1
ATOM 697 N N . ASN A 1 98 ? -9.836 2.846 -4.342 1.00 96.75 98 ASN A N 1
ATOM 698 C CA . ASN A 1 98 ? -9.357 1.747 -5.173 1.00 96.75 98 ASN A CA 1
ATOM 699 C C . ASN A 1 98 ? -9.953 0.418 -4.661 1.00 96.75 98 ASN A C 1
ATOM 701 O O . ASN A 1 98 ? -9.697 0.053 -3.507 1.00 96.75 98 ASN A O 1
ATOM 705 N N . PRO A 1 99 ? -10.659 -0.356 -5.507 1.00 97.12 99 PRO A N 1
ATOM 706 C CA . PRO A 1 99 ? -11.403 -1.536 -5.066 1.00 97.12 99 PRO A CA 1
ATOM 707 C C . PRO A 1 99 ? -10.506 -2.625 -4.463 1.00 97.12 99 PRO A C 1
ATOM 709 O O . PRO A 1 99 ? -10.927 -3.341 -3.558 1.00 97.12 99 PRO A O 1
ATOM 712 N N . VAL A 1 100 ? -9.244 -2.730 -4.897 1.00 97.19 100 VAL A N 1
ATOM 713 C CA . VAL A 1 100 ? -8.275 -3.684 -4.333 1.00 97.19 100 VAL A CA 1
ATOM 714 C C . VAL A 1 100 ? -7.891 -3.292 -2.911 1.00 97.19 100 VAL A C 1
ATOM 716 O O . VAL A 1 100 ? -7.806 -4.153 -2.038 1.00 97.19 100 VAL A O 1
ATOM 719 N N . LYS A 1 101 ? -7.678 -1.993 -2.669 1.00 97.75 101 LYS A N 1
ATOM 720 C CA . LYS A 1 101 ? -7.320 -1.463 -1.347 1.00 97.75 101 LYS A CA 1
ATOM 721 C C . LYS A 1 101 ? -8.504 -1.566 -0.386 1.00 97.75 101 LYS A C 1
ATOM 723 O O . LYS A 1 101 ? -8.337 -2.076 0.719 1.00 97.75 101 LYS A O 1
ATOM 728 N N . VAL A 1 102 ? -9.700 -1.182 -0.836 1.00 98.06 102 VAL A N 1
ATOM 729 C CA . VAL A 1 102 ? -10.944 -1.330 -0.062 1.00 98.06 102 VAL A CA 1
ATOM 730 C C . VAL A 1 102 ? -11.206 -2.801 0.266 1.00 98.06 102 VAL A C 1
ATOM 732 O O . VAL A 1 102 ? -11.428 -3.157 1.424 1.00 98.06 102 VAL A O 1
ATOM 735 N N . GLY A 1 103 ? -11.083 -3.687 -0.725 1.00 97.56 103 GLY A N 1
ATOM 736 C CA . GLY A 1 103 ? -11.246 -5.128 -0.538 1.00 97.56 103 GLY A CA 1
ATOM 737 C C . GLY A 1 103 ? -10.176 -5.770 0.353 1.00 97.56 103 GLY A C 1
ATOM 738 O O . GLY A 1 103 ? -10.444 -6.800 0.977 1.00 97.56 103 GLY A O 1
ATOM 739 N N . ALA A 1 104 ? -8.972 -5.193 0.433 1.00 98.00 104 ALA A N 1
ATOM 740 C CA . ALA A 1 104 ? -7.926 -5.624 1.360 1.00 98.00 104 ALA A CA 1
ATOM 741 C C . ALA A 1 104 ? -8.253 -5.229 2.807 1.00 98.00 104 ALA A C 1
ATOM 743 O O . ALA A 1 104 ? -8.178 -6.079 3.688 1.00 98.00 104 ALA A O 1
ATOM 744 N N . VAL A 1 105 ? -8.680 -3.983 3.050 1.00 98.06 105 VAL A N 1
ATOM 745 C CA . VAL A 1 105 ? -9.115 -3.544 4.389 1.00 98.06 105 VAL A CA 1
ATOM 746 C C . VAL A 1 105 ? -10.318 -4.353 4.855 1.00 98.06 105 VAL A C 1
ATOM 748 O O . VAL A 1 105 ? -10.283 -4.910 5.946 1.00 98.06 105 VAL A O 1
ATOM 751 N N . THR A 1 106 ? -11.329 -4.505 3.998 1.00 96.19 106 THR A N 1
ATOM 752 C CA . THR A 1 106 ? -12.543 -5.280 4.306 1.00 96.19 106 THR A CA 1
ATOM 753 C C . THR A 1 106 ? -12.212 -6.715 4.724 1.00 96.19 106 THR A C 1
ATOM 755 O O . THR A 1 106 ? -12.806 -7.231 5.664 1.00 96.19 106 THR A O 1
ATOM 758 N N . ALA A 1 107 ? -11.236 -7.350 4.065 1.00 95.31 107 ALA A N 1
ATOM 759 C CA . ALA A 1 107 ? -10.803 -8.701 4.419 1.00 95.31 107 ALA A CA 1
ATOM 760 C C . ALA A 1 107 ? -10.112 -8.770 5.785 1.00 95.31 107 ALA A C 1
ATOM 762 O O . ALA A 1 107 ? -10.279 -9.753 6.492 1.00 95.31 107 ALA A O 1
ATOM 763 N N . VAL A 1 108 ? -9.332 -7.748 6.146 1.00 95.88 108 VAL A N 1
ATOM 764 C CA . VAL A 1 108 ? -8.558 -7.751 7.393 1.00 95.88 108 VAL A CA 1
ATOM 765 C C . VAL A 1 108 ? -9.403 -7.341 8.591 1.00 95.88 108 VAL A C 1
ATOM 767 O O . VAL A 1 108 ? -9.198 -7.874 9.670 1.00 95.88 108 VAL A O 1
ATOM 770 N N . VAL A 1 109 ? -10.361 -6.427 8.432 1.00 93.56 109 VAL A N 1
ATOM 771 C CA . VAL A 1 109 ? -11.161 -5.903 9.554 1.00 93.56 109 VAL A CA 1
ATOM 772 C C . VAL A 1 109 ? -11.817 -7.016 10.382 1.00 93.56 109 VAL A C 1
ATOM 774 O O . VAL A 1 109 ? -11.822 -6.934 11.607 1.00 93.56 109 VAL A O 1
ATOM 777 N N . ALA A 1 110 ? -12.310 -8.074 9.733 1.00 89.69 110 ALA A N 1
ATOM 778 C CA . ALA A 1 110 ? -12.947 -9.204 10.411 1.00 89.69 110 ALA A CA 1
ATOM 779 C C . ALA A 1 110 ? -11.974 -10.064 11.244 1.00 89.69 110 ALA A C 1
ATOM 781 O O . ALA A 1 110 ? -12.402 -10.694 12.208 1.00 89.69 110 ALA A O 1
ATOM 782 N N . ASP A 1 111 ? -10.680 -10.061 10.911 1.00 93.62 111 ASP A N 1
ATOM 783 C CA . ASP A 1 111 ? -9.654 -10.857 11.597 1.00 93.62 111 ASP A CA 1
ATOM 784 C C . ASP A 1 111 ? -9.200 -10.217 12.927 1.00 93.62 111 ASP A C 1
ATOM 786 O O . ASP A 1 111 ? -8.471 -10.844 13.693 1.00 93.62 111 ASP A O 1
ATOM 790 N N . TYR A 1 112 ? -9.603 -8.969 13.210 1.00 94.44 112 TYR A N 1
ATOM 791 C CA . TYR A 1 112 ? -9.101 -8.167 14.337 1.00 94.44 112 TYR A CA 1
ATOM 792 C C . TYR A 1 112 ? -10.218 -7.671 15.276 1.00 94.44 112 TYR A C 1
ATOM 794 O O . TYR A 1 112 ? -10.279 -6.469 15.558 1.00 94.44 112 TYR A O 1
ATOM 802 N N . PRO A 1 113 ? -11.081 -8.558 15.816 1.00 93.44 113 PRO A N 1
ATOM 803 C CA . PRO A 1 113 ? -12.218 -8.161 16.654 1.00 93.44 113 PRO A CA 1
ATOM 804 C C . PRO A 1 113 ? -11.802 -7.429 17.937 1.00 93.44 113 PRO A C 1
ATOM 806 O O . PRO A 1 113 ? -12.564 -6.624 18.460 1.00 93.44 113 PRO A O 1
ATOM 809 N N . GLU A 1 114 ? -10.582 -7.665 18.427 1.00 91.19 114 GLU A N 1
ATOM 810 C CA . GLU A 1 114 ? -10.053 -7.010 19.629 1.00 91.19 114 GLU A CA 1
ATOM 811 C C . GLU A 1 114 ? -9.612 -5.560 19.402 1.00 91.19 114 GLU A C 1
ATOM 813 O O . GLU A 1 114 ? -9.495 -4.785 20.349 1.00 91.19 114 GLU A O 1
ATOM 818 N N . VAL A 1 115 ? -9.373 -5.177 18.146 1.00 93.31 115 VAL A N 1
ATOM 819 C CA . VAL A 1 115 ? -8.956 -3.819 17.764 1.00 93.31 115 VAL A CA 1
ATOM 820 C C . VAL A 1 115 ? -10.115 -3.075 17.104 1.00 93.31 115 VAL A C 1
ATOM 822 O O . VAL A 1 115 ? -10.330 -1.888 17.358 1.00 93.31 115 VAL A O 1
ATOM 825 N N . ILE A 1 116 ? -10.875 -3.768 16.257 1.00 95.00 116 ILE A N 1
ATOM 826 C CA . ILE A 1 116 ? -11.952 -3.214 15.445 1.00 95.00 116 ILE A CA 1
ATOM 827 C C . ILE A 1 116 ? -13.236 -3.960 15.787 1.00 95.00 116 ILE A C 1
ATOM 829 O O . ILE A 1 116 ? -13.313 -5.180 15.677 1.00 95.00 116 ILE A O 1
ATOM 833 N N . ARG A 1 117 ? -14.260 -3.217 16.201 1.00 94.44 117 ARG A N 1
ATOM 834 C CA . ARG A 1 117 ? -15.505 -3.791 16.702 1.00 94.44 117 ARG A CA 1
ATOM 835 C C . ARG A 1 117 ? -16.233 -4.585 15.603 1.00 94.44 117 ARG A C 1
ATOM 837 O O . ARG A 1 117 ? -16.403 -4.070 14.496 1.00 94.44 117 ARG A O 1
ATOM 844 N N . PRO A 1 118 ? -16.773 -5.779 15.897 1.00 92.81 118 PRO A N 1
ATOM 845 C CA . PRO A 1 118 ? -17.691 -6.462 14.988 1.00 92.81 118 PRO A CA 1
ATOM 846 C C . PRO A 1 118 ? -18.899 -5.586 14.616 1.00 92.81 118 PRO A C 1
ATOM 848 O O . PRO A 1 118 ? -19.532 -4.980 15.483 1.00 92.81 118 PRO A O 1
ATOM 851 N N . GLY A 1 119 ? -19.219 -5.514 13.322 1.00 91.25 119 GLY A N 1
ATOM 852 C CA . GLY A 1 119 ? -20.253 -4.610 12.802 1.00 91.25 119 GLY A CA 1
ATOM 853 C C . GLY A 1 119 ? -19.808 -3.148 12.667 1.00 91.25 119 GLY A C 1
ATOM 854 O O . GLY A 1 119 ? -20.663 -2.270 12.595 1.00 91.25 119 GLY A O 1
ATOM 855 N N . THR A 1 120 ? -18.494 -2.881 12.661 1.00 93.69 120 THR A N 1
ATOM 856 C CA . THR A 1 120 ? -17.931 -1.549 12.378 1.00 93.69 120 THR A CA 1
ATOM 857 C C . THR A 1 120 ? -18.475 -0.979 11.068 1.00 93.69 120 THR A C 1
ATOM 859 O O . THR A 1 120 ? -18.672 -1.711 10.093 1.00 93.69 120 THR A O 1
ATOM 862 N N . VAL A 1 121 ? -18.675 0.336 11.027 1.00 95.44 121 VAL A N 1
ATOM 863 C CA . VAL A 1 121 ? -18.995 1.040 9.781 1.00 95.44 121 VAL A CA 1
ATOM 864 C C . VAL A 1 121 ? -17.716 1.150 8.954 1.00 95.44 121 VAL A C 1
ATOM 866 O O . VAL A 1 121 ? -16.684 1.566 9.478 1.00 95.44 121 VAL A O 1
ATOM 869 N N . LEU A 1 122 ? -17.768 0.766 7.678 1.00 97.00 122 LEU A N 1
ATOM 870 C CA . LEU A 1 122 ? -16.635 0.862 6.759 1.00 97.00 122 LEU A CA 1
ATOM 871 C C . LEU A 1 122 ? -16.946 1.876 5.661 1.00 97.00 122 LEU A C 1
ATOM 873 O O . LEU A 1 122 ? -17.870 1.687 4.874 1.00 97.00 122 LEU A O 1
ATOM 877 N N . GLU A 1 123 ? -16.140 2.928 5.604 1.00 97.38 123 GLU A N 1
ATOM 878 C CA . GLU A 1 123 ? -16.260 4.022 4.645 1.00 97.38 123 GLU A CA 1
ATOM 879 C C . GLU A 1 123 ? -14.988 4.123 3.804 1.00 97.38 123 GLU A C 1
ATOM 881 O O . GLU A 1 123 ? -13.876 3.894 4.287 1.00 97.38 123 GLU A O 1
ATOM 886 N N . SER A 1 124 ? -15.132 4.488 2.534 1.00 98.00 124 SER A N 1
ATOM 887 C CA . SER A 1 124 ? -14.011 4.840 1.664 1.00 98.00 124 SER A CA 1
ATOM 888 C C . SER A 1 124 ? -14.177 6.267 1.181 1.00 98.00 124 SER A C 1
ATOM 890 O O . SER A 1 124 ? -15.266 6.644 0.758 1.00 98.00 124 SER A O 1
ATOM 892 N N . VAL A 1 125 ? -13.093 7.032 1.210 1.00 97.75 125 VAL A N 1
ATOM 893 C CA . VAL A 1 125 ? -13.085 8.433 0.807 1.00 97.75 125 VAL A CA 1
ATOM 894 C C . VAL A 1 125 ? -11.866 8.725 -0.057 1.00 97.75 125 VAL A C 1
ATOM 896 O O . VAL A 1 125 ? -10.727 8.363 0.268 1.00 97.75 125 VAL A O 1
ATOM 899 N N . THR A 1 126 ? -12.093 9.405 -1.178 1.00 97.50 126 THR A N 1
ATOM 900 C CA . THR A 1 126 ? -11.003 9.967 -1.975 1.00 97.50 126 THR A CA 1
ATOM 901 C C . THR A 1 126 ? -10.416 11.191 -1.275 1.00 97.50 126 THR A C 1
ATOM 903 O O . THR A 1 126 ? -11.062 12.221 -1.116 1.00 97.50 126 THR A O 1
ATOM 906 N N . VAL A 1 127 ? -9.150 11.075 -0.870 1.00 97.31 127 VAL A N 1
ATOM 907 C CA . VAL A 1 127 ? -8.376 12.143 -0.222 1.00 97.31 127 VAL A CA 1
ATOM 908 C C . VAL A 1 127 ? -7.023 12.331 -0.911 1.00 97.31 127 VAL A C 1
ATOM 910 O O . VAL A 1 127 ? -6.461 11.366 -1.449 1.00 97.31 127 VAL A O 1
ATOM 913 N N . PRO A 1 128 ? -6.455 13.548 -0.898 1.00 94.75 128 PRO A N 1
ATOM 914 C CA . PRO A 1 128 ? -5.147 13.792 -1.490 1.00 94.75 128 PRO A CA 1
ATOM 915 C C . PRO A 1 128 ? -4.038 13.113 -0.675 1.00 94.75 128 PRO A C 1
ATOM 917 O O . PRO A 1 128 ? -4.050 13.139 0.557 1.00 94.75 128 PRO A O 1
ATOM 920 N N . SER A 1 129 ? -3.043 12.539 -1.357 1.00 92.44 129 SER A N 1
ATOM 921 C CA . SER A 1 129 ? -1.804 12.062 -0.717 1.00 92.44 129 SER A CA 1
ATOM 922 C C . SER A 1 129 ? -0.755 13.162 -0.566 1.00 92.44 129 SER A C 1
ATOM 924 O O . SER A 1 129 ? 0.153 13.038 0.254 1.00 92.44 129 SER A O 1
ATOM 926 N N . GLY A 1 130 ? -0.857 14.227 -1.370 1.00 95.00 130 GLY A N 1
ATOM 927 C CA . GLY A 1 130 ? 0.097 15.336 -1.434 1.00 95.00 130 GLY A CA 1
ATOM 928 C C . GLY A 1 130 ? 1.506 14.945 -1.913 1.00 95.00 130 GLY A C 1
ATOM 929 O O . GLY A 1 130 ? 2.453 15.713 -1.730 1.00 95.00 130 GLY A O 1
ATOM 930 N N . VAL A 1 131 ? 1.673 13.739 -2.460 1.00 95.88 131 VAL A N 1
ATOM 931 C CA . VAL A 1 131 ? 2.883 13.276 -3.161 1.00 95.88 131 VAL A CA 1
ATOM 932 C C . VAL A 1 131 ? 2.583 13.126 -4.658 1.00 95.88 131 VAL A C 1
ATOM 934 O O . VAL A 1 131 ? 1.405 13.103 -5.023 1.00 95.88 131 VAL A O 1
ATOM 937 N N . PRO A 1 132 ? 3.608 13.011 -5.524 1.00 94.69 132 PRO A N 1
ATOM 938 C CA . PRO A 1 132 ? 3.407 12.682 -6.935 1.00 94.69 132 PRO A CA 1
ATOM 939 C C . PRO A 1 132 ? 2.585 11.402 -7.138 1.00 94.69 132 PRO A C 1
ATOM 941 O O . PRO A 1 132 ? 2.604 10.513 -6.287 1.00 94.69 132 PRO A O 1
ATOM 944 N N . ALA A 1 133 ? 1.916 11.292 -8.291 1.00 91.50 133 ALA A N 1
ATOM 945 C CA . ALA A 1 133 ? 1.067 10.146 -8.639 1.00 91.50 133 ALA A CA 1
ATOM 946 C C . ALA A 1 133 ? 1.812 8.801 -8.584 1.00 91.50 133 ALA A C 1
ATOM 948 O O . ALA A 1 133 ? 1.237 7.799 -8.160 1.00 91.50 133 ALA A O 1
ATOM 949 N N . GLN A 1 134 ? 3.101 8.804 -8.941 1.00 95.50 134 GLN A N 1
ATOM 950 C CA . GLN A 1 134 ? 4.017 7.684 -8.759 1.00 95.50 134 GLN A CA 1
ATOM 951 C C . GLN A 1 134 ? 5.094 8.047 -7.723 1.00 95.50 134 GLN A C 1
ATOM 953 O O . GLN A 1 134 ? 6.135 8.606 -8.074 1.00 95.50 134 GLN A O 1
ATOM 958 N N . PRO A 1 135 ? 4.877 7.750 -6.428 1.00 96.75 135 PRO A N 1
ATOM 959 C CA . PRO A 1 135 ? 5.852 8.045 -5.388 1.00 96.75 135 PRO A CA 1
ATOM 960 C C . PRO A 1 135 ? 7.139 7.234 -5.575 1.00 96.75 135 PRO A C 1
ATOM 962 O O . PRO A 1 135 ? 7.099 6.013 -5.764 1.00 96.75 135 PRO A O 1
ATOM 965 N N . VAL A 1 136 ? 8.284 7.907 -5.463 1.00 96.94 136 VAL A N 1
ATOM 966 C CA . VAL A 1 136 ? 9.618 7.294 -5.486 1.00 96.94 136 VAL A CA 1
ATOM 967 C C . VAL A 1 136 ? 10.385 7.719 -4.236 1.00 96.94 136 VAL A C 1
ATOM 969 O O . VAL A 1 136 ? 10.462 8.900 -3.908 1.00 96.94 136 VAL A O 1
ATOM 972 N N . GLY A 1 137 ? 10.958 6.742 -3.537 1.00 97.75 137 GLY A N 1
ATOM 973 C CA . GLY A 1 137 ? 11.670 6.907 -2.275 1.00 97.75 137 GLY A CA 1
ATOM 974 C C . GLY A 1 137 ? 10.785 6.619 -1.062 1.00 97.75 137 GLY A C 1
ATOM 975 O O . GLY A 1 137 ? 9.667 7.118 -0.946 1.00 97.75 137 GLY A O 1
ATOM 976 N N . LEU A 1 138 ? 11.310 5.844 -0.107 1.00 98.25 138 LEU A N 1
ATOM 977 C CA . LEU A 1 138 ? 10.541 5.364 1.048 1.00 98.25 138 LEU A CA 1
ATOM 978 C C . LEU A 1 138 ? 9.913 6.507 1.859 1.00 98.25 138 LEU A C 1
ATOM 980 O O . LEU A 1 138 ? 8.745 6.429 2.229 1.00 98.25 138 LEU A O 1
ATOM 984 N N . ALA A 1 139 ? 10.661 7.587 2.097 1.00 98.38 139 ALA A N 1
ATOM 985 C CA . ALA A 1 139 ? 10.162 8.747 2.834 1.00 98.38 139 ALA A CA 1
ATOM 986 C C . ALA A 1 139 ? 8.946 9.398 2.149 1.00 98.38 139 ALA A C 1
ATOM 988 O O . ALA A 1 139 ? 8.001 9.806 2.827 1.00 98.38 139 ALA A O 1
ATOM 989 N N . VAL A 1 140 ? 8.941 9.445 0.813 1.00 98.38 140 VAL A N 1
ATOM 990 C CA . VAL A 1 140 ? 7.836 9.992 0.017 1.00 98.38 140 VAL A CA 1
ATOM 991 C C . VAL A 1 140 ? 6.620 9.075 0.120 1.00 98.38 140 VAL A C 1
ATOM 993 O O . VAL A 1 140 ? 5.543 9.545 0.479 1.00 98.38 140 VAL A O 1
ATOM 996 N N . VAL A 1 141 ? 6.792 7.763 -0.084 1.00 98.56 141 VAL A N 1
ATOM 997 C CA . VAL A 1 141 ? 5.694 6.782 0.033 1.00 98.56 141 VAL A CA 1
ATOM 998 C C . VAL A 1 141 ? 5.064 6.824 1.432 1.00 98.56 141 VAL A C 1
ATOM 1000 O O . VAL A 1 141 ? 3.843 6.915 1.569 1.00 98.56 141 VAL A O 1
ATOM 1003 N N . VAL A 1 142 ? 5.893 6.840 2.483 1.00 98.75 142 VAL A N 1
ATOM 1004 C CA . VAL A 1 142 ? 5.435 6.957 3.876 1.00 98.75 142 VAL A CA 1
ATOM 1005 C C . VAL A 1 142 ? 4.680 8.268 4.093 1.00 98.75 142 VAL A C 1
ATOM 1007 O O . VAL A 1 142 ? 3.608 8.257 4.692 1.00 98.75 142 VAL A O 1
ATOM 1010 N N . SER A 1 143 ? 5.195 9.395 3.595 1.00 98.62 143 SER A N 1
ATOM 1011 C CA . SER A 1 143 ? 4.515 10.693 3.692 1.00 98.62 143 SER A CA 1
ATOM 1012 C C . SER A 1 143 ? 3.134 10.679 3.024 1.00 98.62 143 SER A C 1
ATOM 1014 O O . SER A 1 143 ? 2.168 11.184 3.602 1.00 98.62 143 SER A O 1
ATOM 1016 N N . GLY A 1 144 ? 3.016 10.055 1.847 1.00 98.62 144 GLY A N 1
ATOM 1017 C CA . GLY A 1 144 ? 1.741 9.870 1.149 1.00 98.62 144 GLY A CA 1
ATOM 1018 C C . GLY A 1 144 ? 0.739 9.054 1.967 1.00 98.62 144 GLY A C 1
ATOM 1019 O O . GLY A 1 144 ? -0.385 9.505 2.191 1.00 98.62 144 GLY A O 1
ATOM 1020 N N . ALA A 1 145 ? 1.162 7.901 2.498 1.00 98.75 145 ALA A N 1
ATOM 1021 C CA . ALA A 1 145 ? 0.316 7.063 3.350 1.00 98.75 145 ALA A CA 1
ATOM 1022 C C . ALA A 1 145 ? -0.147 7.812 4.612 1.00 98.75 145 ALA A C 1
ATOM 1024 O O . ALA A 1 145 ? -1.335 7.826 4.927 1.00 98.75 145 ALA A O 1
ATOM 1025 N N . ARG A 1 146 ? 0.766 8.507 5.306 1.00 98.81 146 ARG A N 1
ATOM 1026 C CA . ARG A 1 146 ? 0.437 9.289 6.510 1.00 98.81 146 ARG A CA 1
ATOM 1027 C C . ARG A 1 146 ? -0.584 10.390 6.230 1.00 98.81 146 ARG A C 1
ATOM 1029 O O . ARG A 1 146 ? -1.518 10.555 7.011 1.00 98.81 146 ARG A O 1
ATOM 1036 N N . ARG A 1 147 ? -0.416 11.130 5.129 1.00 98.62 147 ARG A N 1
ATOM 1037 C CA . ARG A 1 147 ? -1.348 12.200 4.743 1.00 98.62 147 ARG A CA 1
ATOM 1038 C C . ARG A 1 147 ? -2.720 11.655 4.384 1.00 98.62 147 ARG A C 1
ATOM 1040 O O . ARG A 1 147 ? -3.703 12.161 4.907 1.00 98.62 147 ARG A O 1
ATOM 1047 N N . ARG A 1 148 ? -2.792 10.566 3.611 1.00 98.69 148 ARG A N 1
ATOM 1048 C CA . ARG A 1 148 ? -4.072 9.894 3.338 1.00 98.69 148 ARG A CA 1
ATOM 1049 C C . ARG A 1 148 ? -4.788 9.479 4.623 1.00 98.69 148 ARG A C 1
ATOM 1051 O O . ARG A 1 148 ? -5.983 9.706 4.729 1.00 98.69 148 ARG A O 1
ATOM 1058 N N . ALA A 1 149 ? -4.071 8.913 5.597 1.00 98.75 149 ALA A N 1
ATOM 1059 C CA . ALA A 1 149 ? -4.673 8.492 6.863 1.00 98.75 149 ALA A CA 1
ATOM 1060 C C . ALA A 1 149 ? -5.243 9.678 7.661 1.00 98.75 149 ALA A C 1
ATOM 1062 O O . ALA A 1 149 ? -6.368 9.603 8.142 1.00 98.75 149 ALA A O 1
ATOM 1063 N N . ARG A 1 150 ? -4.492 10.784 7.773 1.00 98.62 150 ARG A N 1
ATOM 1064 C CA . ARG A 1 150 ? -4.958 11.999 8.468 1.00 98.62 150 ARG A CA 1
ATOM 1065 C C . ARG A 1 150 ? -6.162 12.621 7.770 1.00 98.62 150 ARG A C 1
ATOM 1067 O O . ARG A 1 150 ? -7.196 12.792 8.400 1.00 98.62 150 ARG A O 1
ATOM 1074 N N . ASN A 1 151 ? -6.052 12.844 6.464 1.00 98.56 151 ASN A N 1
ATOM 1075 C CA . ASN A 1 151 ? -7.111 13.465 5.674 1.00 98.56 151 ASN A CA 1
ATOM 1076 C C . ASN A 1 151 ? -8.395 12.622 5.690 1.00 98.56 151 ASN A C 1
ATOM 1078 O O . ASN A 1 151 ? -9.487 13.173 5.730 1.00 98.56 151 ASN A O 1
ATOM 1082 N N . ALA A 1 152 ? -8.281 11.289 5.680 1.00 98.56 152 ALA A N 1
ATOM 1083 C CA . ALA A 1 152 ? -9.435 10.399 5.793 1.00 98.56 152 ALA A CA 1
ATOM 1084 C C . ALA A 1 152 ? -10.090 10.467 7.183 1.00 98.56 152 ALA A C 1
ATOM 1086 O O . ALA A 1 152 ? -11.313 10.479 7.278 1.00 98.56 152 ALA A O 1
ATOM 1087 N N . HIS A 1 153 ? -9.296 10.546 8.257 1.00 98.50 153 HIS A N 1
ATOM 1088 C CA . HIS A 1 153 ? -9.818 10.720 9.619 1.00 98.50 153 HIS A CA 1
ATOM 1089 C C . HIS A 1 153 ? -10.567 12.048 9.771 1.00 98.50 153 HIS A C 1
ATOM 1091 O O . HIS A 1 153 ? -11.678 12.071 10.297 1.00 98.50 153 HIS A O 1
ATOM 1097 N N . GLU A 1 154 ? -9.986 13.128 9.249 1.00 97.88 154 GLU A N 1
ATOM 1098 C CA . GLU A 1 154 ? -10.582 14.467 9.246 1.00 97.88 154 GLU A CA 1
ATOM 1099 C C . GLU A 1 154 ? -11.868 14.518 8.412 1.00 97.88 154 GLU A C 1
ATOM 1101 O O . GLU A 1 154 ? -12.883 15.025 8.887 1.00 97.88 154 GLU A O 1
ATOM 1106 N N . ALA A 1 155 ? -11.865 13.933 7.208 1.00 97.25 155 ALA A N 1
ATOM 1107 C CA . ALA A 1 155 ? -13.040 13.878 6.336 1.00 97.25 155 ALA A CA 1
ATOM 1108 C C . ALA A 1 155 ? -14.225 13.126 6.969 1.00 97.25 155 ALA A C 1
ATOM 1110 O O . ALA A 1 155 ? -15.374 13.453 6.691 1.00 97.25 155 ALA A O 1
ATOM 1111 N N . ALA A 1 156 ? -13.953 12.164 7.855 1.00 95.56 156 ALA A N 1
ATOM 1112 C CA . ALA A 1 156 ? -14.966 11.441 8.623 1.00 95.56 156 ALA A CA 1
ATOM 1113 C C . ALA A 1 156 ? -15.345 12.118 9.958 1.00 95.56 156 ALA A C 1
ATOM 1115 O O . ALA A 1 156 ? -15.945 11.492 10.832 1.00 95.56 156 ALA A O 1
ATOM 1116 N N . GLY A 1 157 ? -14.961 13.382 10.161 1.00 95.69 157 GLY A N 1
ATOM 1117 C CA . GLY A 1 157 ? -15.323 14.168 11.344 1.00 95.69 157 GLY A CA 1
ATOM 1118 C C . GLY A 1 157 ? -14.451 13.927 12.580 1.00 95.69 157 GLY A C 1
ATOM 1119 O O . GLY A 1 157 ? -14.776 14.422 13.657 1.00 95.69 157 GLY A O 1
ATOM 1120 N N . GLY A 1 158 ? -13.347 13.183 12.460 1.00 91.81 158 GLY A N 1
ATOM 1121 C CA . GLY A 1 158 ? -12.334 13.091 13.514 1.00 91.81 158 GLY A CA 1
ATOM 1122 C C . GLY A 1 158 ? -12.745 12.312 14.772 1.00 91.81 158 GLY A C 1
ATOM 1123 O O . GLY A 1 158 ? -12.210 12.558 15.852 1.00 91.81 158 GLY A O 1
ATOM 1124 N N . GLY A 1 159 ? -13.702 11.386 14.661 1.00 92.38 159 GLY A N 1
ATOM 1125 C CA . GLY A 1 159 ? -14.254 10.651 15.802 1.00 92.38 159 GLY A CA 1
ATOM 1126 C C . GLY A 1 159 ? -13.211 9.890 16.640 1.00 92.38 159 GLY A C 1
ATOM 1127 O O . GLY A 1 159 ? -12.288 9.264 16.116 1.00 92.38 159 GLY A O 1
ATOM 1128 N N . SER A 1 160 ? -13.406 9.866 17.964 1.00 92.44 160 SER A N 1
ATOM 1129 C CA . SER A 1 160 ? -12.510 9.194 18.927 1.00 92.44 160 SER A CA 1
ATOM 1130 C C . SER A 1 160 ? -12.528 7.661 18.853 1.00 92.44 160 SER A C 1
ATOM 1132 O O . SER A 1 160 ? -11.674 7.003 19.444 1.00 92.44 160 SER A O 1
ATOM 1134 N N . ARG A 1 161 ? -13.492 7.078 18.127 1.00 94.75 161 ARG A N 1
ATOM 1135 C CA . ARG A 1 161 ? -13.575 5.639 17.816 1.00 94.75 161 ARG A CA 1
ATOM 1136 C C . ARG A 1 161 ? -13.426 5.353 16.320 1.00 94.75 161 ARG A C 1
ATOM 1138 O O . ARG A 1 161 ? -13.885 4.312 15.851 1.00 94.75 161 ARG A O 1
ATOM 1145 N N . THR A 1 162 ? -12.771 6.253 15.591 1.00 97.06 162 THR A N 1
ATOM 1146 C CA . THR A 1 162 ? -12.507 6.119 14.157 1.00 97.06 162 THR A CA 1
ATOM 1147 C C . THR A 1 162 ? -11.059 5.711 13.919 1.00 97.06 162 THR A C 1
ATOM 1149 O O . THR A 1 162 ? -10.143 6.364 14.413 1.00 97.06 162 THR A O 1
ATOM 1152 N N . LEU A 1 163 ? -10.847 4.662 13.122 1.00 98.00 163 LEU A N 1
ATOM 1153 C CA . LEU A 1 163 ? -9.530 4.264 12.631 1.00 98.00 163 LEU A CA 1
ATOM 1154 C C . LEU A 1 163 ? -9.436 4.528 11.130 1.00 98.00 163 LEU A C 1
ATOM 1156 O O . LEU A 1 163 ? -10.128 3.900 10.329 1.00 98.00 163 LEU A O 1
ATOM 1160 N N . ALA A 1 164 ? -8.558 5.446 10.746 1.00 98.56 164 ALA A N 1
ATOM 1161 C CA . ALA A 1 164 ? -8.344 5.819 9.360 1.00 98.56 164 ALA A CA 1
ATOM 1162 C C . ALA A 1 164 ? -7.133 5.105 8.750 1.00 98.56 164 ALA A C 1
ATOM 1164 O O . ALA A 1 164 ? -6.061 5.030 9.354 1.00 98.56 164 ALA A O 1
ATOM 1165 N N . PHE A 1 165 ? -7.302 4.618 7.524 1.00 98.75 165 PHE A N 1
ATOM 1166 C CA . PHE A 1 165 ? -6.325 3.860 6.755 1.00 98.75 165 PHE A CA 1
ATOM 1167 C C . PHE A 1 165 ? -5.812 4.718 5.602 1.00 98.75 165 PHE A C 1
ATOM 1169 O O . PHE A 1 165 ? -6.542 5.031 4.665 1.00 98.75 165 PHE A O 1
ATOM 1176 N N . GLY A 1 166 ? -4.529 5.054 5.624 1.00 98.75 166 GLY A N 1
ATOM 1177 C CA . GLY A 1 166 ? -3.825 5.610 4.477 1.00 98.75 166 GLY A CA 1
ATOM 1178 C C . GLY A 1 166 ? -2.991 4.533 3.803 1.00 98.75 166 GLY A C 1
ATOM 1179 O O . GLY A 1 166 ? -2.136 3.937 4.445 1.00 98.75 166 GLY A O 1
ATOM 1180 N N . ILE A 1 167 ? -3.232 4.268 2.520 1.00 98.62 167 ILE A N 1
ATOM 1181 C CA . ILE A 1 167 ? -2.588 3.168 1.787 1.00 98.62 167 ILE A CA 1
ATOM 1182 C C . ILE A 1 167 ? -1.915 3.735 0.541 1.00 98.62 167 ILE A C 1
ATOM 1184 O O . ILE A 1 167 ? -2.611 4.163 -0.384 1.00 98.62 167 ILE A O 1
ATOM 1188 N N . GLU A 1 168 ? -0.586 3.689 0.485 1.00 98.44 168 GLU A N 1
ATOM 1189 C CA . GLU A 1 168 ? 0.202 4.224 -0.628 1.00 98.44 168 GLU A CA 1
ATOM 1190 C C . GLU A 1 168 ? 1.199 3.184 -1.141 1.00 98.44 168 GLU A C 1
ATOM 1192 O O . GLU A 1 168 ? 1.972 2.618 -0.374 1.00 98.44 168 GLU A O 1
ATOM 1197 N N . SER A 1 169 ? 1.175 2.928 -2.448 1.00 97.38 169 SER A N 1
ATOM 1198 C CA . SER A 1 169 ? 2.195 2.116 -3.116 1.00 97.38 169 SER A CA 1
ATOM 1199 C C . SER A 1 169 ? 3.177 3.044 -3.815 1.00 97.38 169 SER A C 1
ATOM 1201 O O . SER A 1 169 ? 2.784 4.106 -4.295 1.00 97.38 169 SER A O 1
ATOM 1203 N N . GLY A 1 170 ? 4.433 2.638 -3.904 1.00 97.44 170 GLY A N 1
ATOM 1204 C CA . GLY A 1 170 ? 5.432 3.367 -4.667 1.00 97.44 170 GLY A CA 1
ATOM 1205 C C . GLY A 1 170 ? 6.731 2.593 -4.770 1.00 97.44 170 GLY A C 1
ATOM 1206 O O . GLY A 1 170 ? 6.823 1.443 -4.339 1.00 97.44 170 GLY A O 1
ATOM 1207 N N . LEU A 1 171 ? 7.736 3.231 -5.358 1.00 98.06 171 LEU A N 1
ATOM 1208 C CA . LEU A 1 171 ? 9.034 2.614 -5.581 1.00 98.06 171 LEU A CA 1
ATOM 1209 C C . LEU A 1 171 ? 10.021 3.020 -4.493 1.00 98.06 171 LEU A C 1
ATOM 1211 O O . LEU A 1 171 ? 10.092 4.182 -4.099 1.00 98.06 171 LEU A O 1
ATOM 1215 N N . ILE A 1 172 ? 10.830 2.073 -4.043 1.00 97.50 172 ILE A N 1
ATOM 1216 C CA . ILE A 1 172 ? 11.982 2.303 -3.175 1.00 97.50 172 ILE A CA 1
ATOM 1217 C C . ILE A 1 172 ? 13.256 1.875 -3.887 1.00 97.50 172 ILE A C 1
ATOM 1219 O O . ILE A 1 172 ? 13.231 1.031 -4.782 1.00 97.50 172 ILE A O 1
ATOM 1223 N N . GLU A 1 173 ? 14.374 2.459 -3.476 1.00 94.94 173 GLU A N 1
ATOM 1224 C CA . GLU A 1 173 ? 15.691 2.030 -3.925 1.00 94.94 173 GLU A CA 1
ATOM 1225 C C . GLU A 1 173 ? 16.275 1.031 -2.933 1.00 94.94 173 GLU A C 1
ATOM 1227 O O . GLU A 1 173 ? 16.340 1.298 -1.734 1.00 94.94 173 GLU A O 1
ATOM 1232 N N . VAL A 1 174 ? 16.724 -0.106 -3.450 1.00 93.25 174 VAL A N 1
ATOM 1233 C CA . VAL A 1 174 ? 17.511 -1.087 -2.706 1.00 93.25 174 VAL A CA 1
ATOM 1234 C C . VAL A 1 174 ? 18.964 -0.986 -3.178 1.00 93.25 174 VAL A C 1
ATOM 1236 O O . VAL A 1 174 ? 19.198 -0.959 -4.395 1.00 93.25 174 VAL A O 1
ATOM 1239 N N . PRO A 1 175 ? 19.946 -0.901 -2.256 1.00 88.06 175 PRO A N 1
ATOM 1240 C CA . PRO A 1 175 ? 21.357 -0.860 -2.618 1.00 88.06 175 PRO A CA 1
ATOM 1241 C C . PRO A 1 175 ? 21.745 -2.030 -3.523 1.00 88.06 175 PRO A C 1
ATOM 1243 O O . PRO A 1 175 ? 21.278 -3.153 -3.346 1.00 88.06 175 PRO A O 1
ATOM 1246 N N . ARG A 1 176 ? 22.619 -1.759 -4.492 1.00 82.44 176 ARG A N 1
ATOM 1247 C CA . ARG A 1 176 ? 23.189 -2.777 -5.377 1.00 82.44 176 ARG A CA 1
ATOM 1248 C C . ARG A 1 176 ? 24.669 -2.945 -5.106 1.00 82.44 176 ARG A C 1
ATOM 1250 O O . ARG A 1 176 ? 25.351 -1.979 -4.782 1.00 82.44 176 ARG A O 1
ATOM 1257 N N . GLU A 1 177 ? 25.152 -4.155 -5.350 1.00 75.56 177 GLU A N 1
ATOM 1258 C CA . GLU A 1 177 ? 26.581 -4.470 -5.337 1.00 75.56 177 GLU A CA 1
ATOM 1259 C C . GLU A 1 177 ? 27.280 -4.038 -6.638 1.00 75.56 177 GLU A C 1
ATOM 1261 O O . GLU A 1 177 ? 28.436 -3.631 -6.611 1.00 75.56 177 GLU A O 1
ATOM 1266 N N . SER A 1 178 ? 26.573 -4.073 -7.775 1.00 74.88 178 SER A N 1
ATOM 1267 C CA . SER A 1 178 ? 27.112 -3.726 -9.098 1.00 74.88 178 SER A CA 1
ATOM 1268 C C . SER A 1 178 ? 26.550 -2.409 -9.643 1.00 74.88 178 SER A C 1
ATOM 1270 O O . SER A 1 178 ? 25.398 -2.031 -9.396 1.00 74.88 178 SER A O 1
ATOM 1272 N N . THR A 1 179 ? 27.380 -1.713 -10.424 1.00 71.12 179 THR A N 1
ATOM 1273 C CA . THR A 1 179 ? 27.008 -0.523 -11.201 1.00 71.12 179 THR A CA 1
ATOM 1274 C C . THR A 1 179 ? 26.352 -0.869 -12.542 1.00 71.12 179 THR A C 1
ATOM 1276 O O . THR A 1 179 ? 25.759 0.014 -13.173 1.00 71.12 179 THR A O 1
ATOM 1279 N N . GLU A 1 180 ? 26.401 -2.138 -12.962 1.00 68.44 180 GLU A N 1
ATOM 1280 C CA . GLU A 1 180 ? 25.683 -2.633 -14.135 1.00 68.44 180 GLU A CA 1
ATOM 1281 C C . GLU A 1 180 ? 24.166 -2.619 -13.886 1.00 68.44 180 GLU A C 1
ATOM 1283 O O . GLU A 1 180 ? 23.681 -2.872 -12.784 1.00 68.44 180 GLU A O 1
ATOM 1288 N N . HIS A 1 181 ? 23.394 -2.279 -14.922 1.00 72.38 181 HIS A N 1
ATOM 1289 C CA . HIS A 1 181 ? 21.930 -2.181 -14.867 1.00 72.38 181 HIS A CA 1
ATOM 1290 C C . HIS A 1 181 ? 21.402 -1.237 -13.769 1.00 72.38 181 HIS A C 1
ATOM 1292 O O . HIS A 1 181 ? 20.618 -1.630 -12.902 1.00 72.38 181 HIS A O 1
ATOM 1298 N N . LYS A 1 182 ? 21.749 0.059 -13.866 1.00 80.81 182 LYS A N 1
ATOM 1299 C CA . LYS A 1 182 ? 21.352 1.144 -12.936 1.00 80.81 182 LYS A CA 1
ATOM 1300 C C . LYS A 1 182 ? 19.855 1.250 -12.604 1.00 80.81 182 LYS A C 1
ATOM 1302 O O . LYS A 1 182 ? 19.499 1.855 -11.591 1.00 80.81 182 LYS A O 1
ATOM 1307 N N . LEU A 1 183 ? 18.970 0.624 -13.365 1.00 86.19 183 LEU A N 1
ATOM 1308 C CA . LEU A 1 183 ? 17.531 0.613 -13.098 1.00 86.19 183 LEU A CA 1
ATOM 1309 C C . LEU A 1 183 ? 17.050 -0.615 -12.304 1.00 86.19 183 LEU A C 1
ATOM 1311 O O . LEU A 1 183 ? 15.975 -0.576 -11.721 1.00 86.19 183 LEU A O 1
ATOM 1315 N N . ALA A 1 184 ? 17.876 -1.652 -12.146 1.00 85.44 184 ALA A N 1
ATOM 1316 C CA . ALA A 1 184 ? 17.594 -2.839 -11.328 1.00 85.44 184 ALA A CA 1
ATOM 1317 C C . ALA A 1 184 ? 17.635 -2.598 -9.794 1.00 85.44 184 ALA A C 1
ATOM 1319 O O . ALA A 1 184 ? 17.924 -3.511 -9.033 1.00 85.44 184 ALA A O 1
ATOM 1320 N N . ARG A 1 185 ? 17.424 -1.368 -9.313 1.00 91.62 185 ARG A N 1
ATOM 1321 C CA . ARG A 1 185 ? 17.438 -1.016 -7.872 1.00 91.62 185 ARG A CA 1
ATOM 1322 C C . ARG A 1 185 ? 16.057 -0.684 -7.355 1.00 91.62 185 ARG A C 1
ATOM 1324 O O . ARG A 1 185 ? 15.897 -0.498 -6.158 1.00 91.62 185 ARG A O 1
ATOM 1331 N N . TYR A 1 186 ? 15.093 -0.540 -8.256 1.00 95.94 186 TYR A N 1
ATOM 1332 C CA . TYR A 1 186 ? 13.759 -0.114 -7.895 1.00 95.94 186 TYR A CA 1
ATOM 1333 C C . TYR A 1 186 ? 12.924 -1.323 -7.514 1.00 95.94 186 TYR A C 1
ATOM 1335 O O . TYR A 1 186 ? 12.854 -2.315 -8.244 1.00 95.94 186 TYR A O 1
ATOM 1343 N N . PHE A 1 187 ? 12.323 -1.231 -6.338 1.00 97.94 187 PHE A N 1
ATOM 1344 C CA . PHE A 1 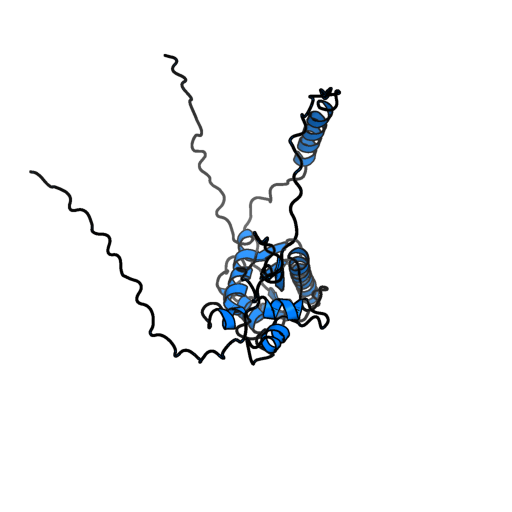187 ? 11.416 -2.222 -5.797 1.00 97.94 187 PHE A CA 1
ATOM 1345 C C . PHE A 1 187 ? 10.085 -1.538 -5.527 1.00 97.94 187 PHE A C 1
ATOM 1347 O O . PHE A 1 187 ? 10.069 -0.433 -4.994 1.00 97.94 187 PHE A O 1
ATOM 1354 N N . ASP A 1 188 ? 8.980 -2.175 -5.887 1.00 98.12 188 ASP A N 1
ATOM 1355 C CA . ASP A 1 188 ? 7.656 -1.715 -5.475 1.00 98.12 188 ASP A CA 1
ATOM 1356 C C . ASP A 1 188 ? 7.377 -2.186 -4.047 1.00 98.12 188 ASP A C 1
ATOM 1358 O O . ASP A 1 188 ? 7.724 -3.311 -3.672 1.00 98.12 188 ASP A O 1
ATOM 1362 N N . VAL A 1 189 ? 6.772 -1.305 -3.255 1.00 98.44 189 VAL A N 1
ATOM 1363 C CA . VAL A 1 189 ? 6.306 -1.579 -1.897 1.00 98.44 189 VAL A CA 1
ATOM 1364 C C . VAL A 1 189 ? 4.987 -0.851 -1.647 1.00 98.44 189 VAL A C 1
ATOM 1366 O O . VAL A 1 189 ? 4.736 0.230 -2.186 1.00 98.44 189 VAL A O 1
ATOM 1369 N N . CYS A 1 190 ? 4.152 -1.413 -0.778 1.00 98.50 190 CYS A N 1
ATOM 1370 C CA . CYS A 1 190 ? 2.979 -0.753 -0.226 1.00 98.50 190 CYS A CA 1
ATOM 1371 C C . CYS A 1 190 ? 3.228 -0.370 1.236 1.00 98.50 190 CYS A C 1
ATOM 1373 O O . CYS A 1 190 ? 3.607 -1.213 2.047 1.00 98.50 190 CYS A O 1
ATOM 1375 N N . VAL A 1 191 ? 2.968 0.890 1.581 1.00 98.81 191 VAL A N 1
ATOM 1376 C CA . VAL A 1 191 ? 2.955 1.402 2.954 1.00 98.81 191 VAL A CA 1
ATOM 1377 C C . VAL A 1 191 ? 1.509 1.644 3.375 1.00 98.81 191 VAL A C 1
ATOM 1379 O O . VAL A 1 191 ? 0.735 2.281 2.658 1.00 98.81 191 VAL A O 1
ATOM 1382 N N . VAL A 1 192 ? 1.159 1.167 4.564 1.00 98.81 192 VAL A N 1
ATOM 1383 C CA . VAL A 1 192 ? -0.111 1.442 5.233 1.00 98.81 192 VAL A CA 1
ATOM 1384 C C . VAL A 1 192 ? 0.163 2.250 6.492 1.00 98.81 192 VAL A C 1
ATOM 1386 O O . VAL A 1 192 ? 1.021 1.882 7.291 1.00 98.81 192 VAL A O 1
ATOM 1389 N N . ALA A 1 193 ? -0.572 3.341 6.670 1.00 98.81 193 ALA A N 1
ATOM 1390 C CA . ALA A 1 193 ? -0.606 4.140 7.883 1.00 98.81 193 ALA A CA 1
ATOM 1391 C C . ALA A 1 193 ? -1.990 4.039 8.528 1.00 98.81 193 ALA A C 1
ATOM 1393 O O . ALA A 1 193 ? -2.994 4.265 7.856 1.00 98.81 193 ALA A O 1
ATOM 1394 N N . LEU A 1 194 ? -2.035 3.728 9.823 1.00 98.69 194 LEU A N 1
ATOM 1395 C CA . LEU A 1 194 ? -3.271 3.685 10.605 1.00 98.69 194 LEU A CA 1
ATOM 1396 C C . LEU A 1 194 ? -3.281 4.822 11.615 1.00 98.69 194 LEU A C 1
ATOM 1398 O O . LEU A 1 194 ? -2.376 4.897 12.452 1.00 98.69 194 LEU A O 1
ATOM 1402 N N . TYR A 1 195 ? -4.301 5.672 11.561 1.00 98.38 195 TYR A N 1
ATOM 1403 C CA . TYR A 1 195 ? -4.421 6.867 12.390 1.00 98.38 195 TYR A CA 1
ATOM 1404 C C . TYR A 1 195 ? -5.753 6.906 13.136 1.00 98.38 195 TYR A C 1
ATOM 1406 O O . TYR A 1 195 ? -6.795 6.677 12.534 1.00 98.38 195 TYR A O 1
ATOM 1414 N N . ASP A 1 196 ? -5.717 7.206 14.431 1.00 96.56 196 ASP A N 1
ATOM 1415 C CA . ASP A 1 196 ? -6.902 7.262 15.304 1.00 96.56 196 ASP A CA 1
ATOM 1416 C C . ASP A 1 196 ? -7.202 8.671 15.845 1.00 96.56 196 ASP A C 1
ATOM 1418 O O . ASP A 1 196 ? -7.971 8.828 16.790 1.00 96.56 196 ASP A O 1
ATOM 1422 N N . GLY A 1 197 ? -6.569 9.703 15.281 1.00 95.94 197 GLY A N 1
ATOM 1423 C CA . GLY A 1 197 ? -6.682 11.083 15.760 1.00 95.94 197 GLY A CA 1
ATOM 1424 C C . GLY A 1 197 ? -5.555 11.531 16.695 1.00 95.94 197 GLY A C 1
ATOM 1425 O O . GLY A 1 197 ? -5.377 12.732 16.871 1.00 95.94 197 GLY A O 1
ATOM 1426 N N . GLY A 1 198 ? -4.746 10.611 17.237 1.00 93.44 198 GLY A N 1
ATOM 1427 C CA . GLY A 1 198 ? -3.604 10.972 18.092 1.00 93.44 198 GLY A CA 1
ATOM 1428 C C . GLY A 1 198 ? -2.351 10.128 17.868 1.00 93.44 198 GLY A C 1
ATOM 1429 O O . GLY A 1 198 ? -1.232 10.636 17.907 1.00 93.44 198 GLY A O 1
ATOM 1430 N N . HIS A 1 199 ? -2.523 8.845 17.569 1.00 94.06 199 HIS A N 1
ATOM 1431 C CA . HIS A 1 199 ? -1.453 7.879 17.390 1.00 94.06 199 HIS A CA 1
ATOM 1432 C C . HIS A 1 199 ? -1.450 7.305 15.975 1.00 94.06 199 HIS A C 1
ATOM 1434 O O . HIS A 1 199 ? -2.495 7.066 15.364 1.00 94.06 199 HIS A O 1
ATOM 1440 N N . MET A 1 200 ? -0.251 7.032 15.459 1.00 97.62 200 MET A N 1
ATOM 1441 C CA . MET A 1 200 ? -0.058 6.517 14.112 1.00 97.62 200 MET A CA 1
ATOM 1442 C C . MET A 1 200 ? 0.856 5.300 14.107 1.00 97.62 200 MET A C 1
ATOM 1444 O O . MET A 1 200 ? 1.978 5.369 14.599 1.00 97.62 200 MET A O 1
ATOM 1448 N N . THR A 1 201 ? 0.399 4.218 13.484 1.00 98.12 201 THR A N 1
ATOM 1449 C CA . THR A 1 201 ? 1.217 3.025 13.229 1.00 98.12 201 THR A CA 1
ATOM 1450 C C . THR A 1 201 ? 1.428 2.848 11.734 1.00 98.12 201 THR A C 1
ATOM 1452 O O . THR A 1 201 ? 0.613 3.300 10.927 1.00 98.12 201 THR A O 1
ATOM 1455 N N . LEU A 1 202 ? 2.548 2.230 11.364 1.00 98.56 202 LEU A N 1
ATOM 1456 C CA . LEU A 1 202 ? 2.915 1.972 9.977 1.00 98.56 202 LEU A CA 1
ATOM 1457 C C . LEU A 1 202 ? 3.147 0.480 9.764 1.00 98.56 202 LEU A C 1
ATOM 1459 O O . LEU A 1 202 ? 3.693 -0.194 10.633 1.00 98.56 202 LEU A O 1
ATOM 1463 N N . GLY A 1 203 ? 2.788 -0.001 8.583 1.00 98.44 203 GLY A N 1
ATOM 1464 C CA . GLY A 1 203 ? 3.090 -1.345 8.118 1.00 98.44 203 GLY A CA 1
ATOM 1465 C C . GLY A 1 203 ? 3.496 -1.320 6.659 1.00 98.44 203 GLY A C 1
ATOM 1466 O O . GLY A 1 203 ? 2.977 -0.529 5.872 1.00 98.44 203 GLY A O 1
ATOM 1467 N N . LEU A 1 204 ? 4.465 -2.157 6.308 1.00 98.56 204 LEU A N 1
ATOM 1468 C CA . LEU A 1 204 ? 4.962 -2.289 4.946 1.00 98.56 204 LEU A CA 1
ATOM 1469 C C . LEU A 1 204 ? 4.633 -3.687 4.429 1.00 98.56 204 LEU A C 1
ATOM 1471 O O . LEU A 1 204 ? 4.675 -4.662 5.180 1.00 98.56 204 LEU A O 1
ATOM 1475 N N . SER A 1 205 ? 4.311 -3.784 3.143 1.00 98.06 205 SER A N 1
ATOM 1476 C CA . SER A 1 205 ? 4.232 -5.066 2.448 1.00 98.06 205 SER A CA 1
ATOM 1477 C C . SER A 1 205 ? 5.628 -5.654 2.240 1.00 98.06 205 SER A C 1
ATOM 1479 O O . SER A 1 205 ? 6.645 -4.976 2.406 1.00 98.06 205 SER A O 1
ATOM 1481 N N . CYS A 1 206 ? 5.690 -6.892 1.749 1.00 95.62 206 CYS A N 1
ATOM 1482 C CA . CYS A 1 206 ? 6.860 -7.339 1.013 1.00 95.62 206 CYS A CA 1
ATOM 1483 C C . CYS A 1 206 ? 7.150 -6.357 -0.130 1.00 95.62 206 CYS A C 1
ATOM 1485 O O . CYS A 1 206 ? 6.224 -5.856 -0.781 1.00 95.62 206 CYS A O 1
ATOM 1487 N N . ALA A 1 207 ? 8.431 -6.106 -0.376 1.00 97.38 207 ALA A N 1
ATOM 1488 C CA . ALA A 1 207 ? 8.877 -5.394 -1.560 1.00 97.38 207 ALA A CA 1
ATOM 1489 C C . ALA A 1 207 ? 9.285 -6.398 -2.644 1.00 97.38 207 ALA A C 1
ATOM 1491 O O . ALA A 1 207 ? 9.753 -7.496 -2.331 1.00 97.38 207 ALA A O 1
ATOM 1492 N N . PHE A 1 208 ? 9.141 -6.029 -3.913 1.00 97.38 208 PHE A N 1
ATOM 1493 C CA . PHE A 1 208 ? 9.613 -6.850 -5.029 1.00 97.38 208 PHE A CA 1
ATOM 1494 C C . PHE A 1 208 ? 10.289 -5.988 -6.087 1.00 97.38 208 PHE A C 1
ATOM 1496 O O . PHE A 1 208 ? 9.868 -4.865 -6.352 1.00 97.38 208 PHE A O 1
ATOM 1503 N N . GLN A 1 209 ? 11.347 -6.519 -6.694 1.00 96.25 209 GLN A N 1
ATOM 1504 C CA . GLN A 1 209 ? 12.101 -5.811 -7.720 1.00 96.25 209 GLN A CA 1
ATOM 1505 C C . GLN A 1 209 ? 11.243 -5.634 -8.973 1.00 96.25 209 GLN A C 1
ATOM 1507 O O . GLN A 1 209 ? 10.659 -6.603 -9.470 1.00 96.25 209 GLN A O 1
ATOM 1512 N N . ILE A 1 210 ? 11.197 -4.415 -9.509 1.00 96.69 210 ILE A N 1
ATOM 1513 C CA . ILE A 1 210 ? 10.549 -4.175 -10.797 1.00 96.69 210 ILE A CA 1
ATOM 1514 C C . ILE A 1 210 ? 11.549 -4.393 -11.946 1.00 96.69 210 ILE A C 1
ATOM 1516 O O . ILE A 1 210 ? 12.735 -4.073 -11.809 1.00 96.69 210 ILE A O 1
ATOM 1520 N N . PRO A 1 211 ? 11.105 -4.920 -13.100 1.00 96.00 211 PRO A N 1
ATOM 1521 C CA . PRO A 1 211 ? 11.951 -5.045 -14.278 1.00 96.00 211 PRO A CA 1
ATOM 1522 C C . PRO A 1 211 ? 12.588 -3.707 -14.702 1.00 96.00 211 PRO A C 1
ATOM 1524 O O . PRO A 1 211 ? 11.883 -2.694 -14.754 1.00 96.00 211 PRO A O 1
ATOM 1527 N N . PRO A 1 212 ? 13.875 -3.683 -15.110 1.00 94.00 212 PRO A N 1
ATOM 1528 C CA . PRO A 1 212 ? 14.551 -2.459 -15.555 1.00 94.00 212 PRO A CA 1
ATOM 1529 C C . PRO A 1 212 ? 13.833 -1.718 -16.688 1.00 94.00 212 PRO A C 1
ATOM 1531 O O . PRO A 1 212 ? 13.864 -0.494 -16.728 1.00 94.00 212 PRO A O 1
ATOM 1534 N N . ALA A 1 213 ? 13.157 -2.448 -17.581 1.00 94.94 213 ALA A N 1
ATOM 1535 C CA . ALA A 1 213 ? 12.370 -1.864 -18.666 1.00 94.94 213 ALA A CA 1
ATOM 1536 C C . ALA A 1 213 ? 11.169 -1.047 -18.157 1.00 94.94 213 ALA A C 1
ATOM 1538 O O . ALA A 1 213 ? 10.860 -0.012 -18.734 1.00 94.94 213 ALA A O 1
ATOM 1539 N N . ILE A 1 214 ? 10.529 -1.476 -17.063 1.00 96.12 214 ILE A N 1
ATOM 1540 C CA . ILE A 1 214 ? 9.443 -0.724 -16.416 1.00 96.12 214 ILE A CA 1
ATOM 1541 C C . ILE A 1 214 ? 10.029 0.480 -15.680 1.00 96.12 214 ILE A C 1
ATOM 1543 O O . ILE A 1 214 ? 9.557 1.600 -15.849 1.00 96.12 214 ILE A O 1
ATOM 1547 N N . ALA A 1 215 ? 11.110 0.274 -14.922 1.00 95.06 215 ALA A N 1
ATOM 1548 C CA . ALA A 1 215 ? 11.795 1.359 -14.224 1.00 95.06 215 ALA A CA 1
ATOM 1549 C C . ALA A 1 215 ? 12.264 2.471 -15.181 1.00 95.06 215 ALA A C 1
ATOM 1551 O O . ALA A 1 215 ? 12.173 3.642 -14.834 1.00 95.06 215 ALA A O 1
ATOM 1552 N N . ALA A 1 216 ? 12.713 2.127 -16.394 1.00 94.31 216 ALA A N 1
ATOM 1553 C CA . ALA A 1 216 ? 13.105 3.101 -17.415 1.00 94.31 216 ALA A CA 1
ATOM 1554 C C . ALA A 1 216 ? 11.949 4.013 -17.845 1.00 94.31 216 ALA A C 1
ATOM 1556 O O . ALA A 1 216 ? 12.176 5.176 -18.151 1.00 94.31 216 ALA A O 1
ATOM 1557 N N . LYS A 1 217 ? 10.720 3.486 -17.871 1.00 95.25 217 LYS A N 1
ATOM 1558 C CA . LYS A 1 217 ? 9.518 4.245 -18.232 1.00 95.25 217 LYS A CA 1
ATOM 1559 C C . LYS A 1 217 ? 9.061 5.160 -17.100 1.00 95.25 217 LYS A C 1
ATOM 1561 O O . LYS A 1 217 ? 8.732 6.308 -17.358 1.00 95.25 217 LYS A O 1
ATOM 1566 N N . VAL A 1 218 ? 9.121 4.677 -15.857 1.00 95.06 218 VAL A N 1
ATOM 1567 C CA . VAL A 1 218 ? 8.771 5.481 -14.673 1.00 95.06 218 VAL A CA 1
ATOM 1568 C C . VAL A 1 218 ? 9.765 6.623 -14.446 1.00 95.06 218 VAL A C 1
ATOM 1570 O O . VAL A 1 218 ? 9.372 7.726 -14.091 1.00 95.06 218 VAL A O 1
ATOM 1573 N N . MET A 1 219 ? 11.061 6.360 -14.639 1.00 93.38 219 MET A N 1
ATOM 1574 C CA . MET A 1 219 ? 12.137 7.330 -14.384 1.00 93.38 219 MET A CA 1
ATOM 1575 C C . MET A 1 219 ? 12.498 8.177 -15.614 1.00 93.38 219 MET A C 1
ATOM 1577 O O . MET A 1 219 ? 13.446 8.956 -15.548 1.00 93.38 219 MET A O 1
ATOM 1581 N N . GLY A 1 220 ? 11.822 7.959 -16.744 1.00 88.94 220 GLY A N 1
ATOM 1582 C CA . GLY A 1 220 ? 12.050 8.699 -17.983 1.00 88.94 220 GLY A CA 1
ATOM 1583 C C . GLY A 1 220 ? 11.315 10.038 -18.010 1.00 88.94 220 GLY A C 1
ATOM 1584 O O . GLY A 1 220 ? 10.551 10.359 -17.102 1.00 88.94 220 GLY A O 1
ATOM 1585 N N . ASP A 1 221 ? 11.511 10.793 -19.090 1.00 82.88 221 ASP A N 1
ATOM 1586 C CA . ASP A 1 221 ? 11.019 12.173 -19.216 1.00 82.88 221 ASP A CA 1
ATOM 1587 C C . ASP A 1 221 ? 9.484 12.290 -19.210 1.00 82.88 221 ASP A C 1
ATOM 1589 O O . ASP A 1 221 ? 8.942 13.286 -18.740 1.00 82.88 221 ASP A O 1
ATOM 1593 N N . GLU A 1 222 ? 8.772 11.261 -19.682 1.00 79.88 222 GLU A N 1
ATOM 1594 C CA . GLU A 1 222 ? 7.300 11.210 -19.667 1.00 79.88 222 GLU A CA 1
ATOM 1595 C C . GLU A 1 222 ? 6.716 10.868 -18.280 1.00 79.88 222 GLU A C 1
ATOM 1597 O O . GLU A 1 222 ? 5.510 10.990 -18.091 1.00 79.88 222 GLU A O 1
ATOM 1602 N N . ALA A 1 223 ? 7.553 10.453 -17.315 1.00 82.75 223 ALA A N 1
ATOM 1603 C CA . ALA A 1 223 ? 7.194 10.173 -15.919 1.00 82.75 223 ALA A CA 1
ATOM 1604 C C . ALA A 1 223 ? 5.907 9.335 -15.737 1.00 82.75 223 ALA A C 1
ATOM 1606 O O . ALA A 1 223 ? 5.015 9.699 -14.967 1.00 82.75 223 ALA A O 1
ATOM 1607 N N . MET A 1 224 ? 5.828 8.199 -16.438 1.00 92.81 224 MET A N 1
ATOM 1608 C CA . MET A 1 224 ? 4.673 7.294 -16.391 1.00 92.81 224 MET A CA 1
ATOM 1609 C C . MET A 1 224 ? 4.429 6.742 -14.985 1.00 92.81 224 MET A C 1
ATOM 1611 O O . MET A 1 224 ? 5.375 6.399 -14.260 1.00 92.81 224 MET A O 1
ATOM 1615 N N . ASP A 1 225 ? 3.159 6.541 -14.633 1.00 94.56 225 ASP A N 1
ATOM 1616 C CA . ASP A 1 225 ? 2.839 5.747 -13.453 1.00 94.56 225 ASP A CA 1
ATOM 1617 C C . ASP A 1 225 ? 3.203 4.266 -13.657 1.00 94.56 225 ASP A C 1
ATOM 1619 O O . ASP A 1 225 ? 3.475 3.798 -14.767 1.00 94.56 225 ASP A O 1
ATOM 1623 N N . LEU A 1 226 ? 3.248 3.485 -12.574 1.00 94.62 226 LEU A N 1
ATOM 1624 C CA . LEU A 1 226 ? 3.680 2.092 -12.667 1.00 94.62 226 LEU A CA 1
ATOM 1625 C C . LEU A 1 226 ? 2.749 1.223 -13.532 1.00 94.62 226 LEU A C 1
ATOM 1627 O O . LEU A 1 226 ? 3.222 0.269 -14.151 1.00 94.62 226 LEU A O 1
ATOM 1631 N N . SER A 1 227 ? 1.447 1.515 -13.583 1.00 94.94 227 SER A N 1
ATOM 1632 C CA . SER A 1 227 ? 0.491 0.770 -14.416 1.00 94.94 227 SER A CA 1
ATOM 1633 C C . SER A 1 227 ? 0.724 1.072 -15.896 1.00 94.94 227 SER A C 1
ATOM 1635 O O . SER A 1 227 ? 0.861 0.141 -16.693 1.00 94.94 227 SER A O 1
ATOM 1637 N N . GLU A 1 228 ? 0.855 2.352 -16.241 1.00 95.56 228 GLU A N 1
ATOM 1638 C CA . GLU A 1 228 ? 1.187 2.830 -17.586 1.00 95.56 228 GLU A CA 1
ATOM 1639 C C . GLU A 1 228 ? 2.533 2.266 -18.051 1.00 95.56 228 GLU A C 1
ATOM 1641 O O . GLU A 1 228 ? 2.619 1.625 -19.101 1.00 95.56 228 GLU A O 1
ATOM 1646 N N . ALA A 1 229 ? 3.567 2.389 -17.214 1.00 96.06 229 ALA A N 1
ATOM 1647 C CA . ALA A 1 229 ? 4.900 1.856 -17.468 1.00 96.06 229 ALA A CA 1
ATOM 1648 C C . ALA A 1 229 ? 4.894 0.333 -17.668 1.00 96.06 229 ALA A C 1
ATOM 1650 O O . ALA A 1 229 ? 5.630 -0.191 -18.507 1.00 96.06 229 ALA A O 1
ATOM 1651 N N . THR A 1 230 ? 4.052 -0.393 -16.925 1.00 96.31 230 THR A N 1
ATOM 1652 C CA . THR A 1 230 ? 3.893 -1.849 -17.072 1.00 96.31 230 THR A CA 1
ATOM 1653 C C . THR A 1 230 ? 3.334 -2.212 -18.448 1.00 96.31 230 THR A C 1
ATOM 1655 O O . THR A 1 230 ? 3.816 -3.160 -19.076 1.00 96.31 230 THR A O 1
ATOM 1658 N N . VAL A 1 231 ? 2.337 -1.463 -18.929 1.00 95.88 231 VAL A N 1
ATOM 1659 C CA . VAL A 1 231 ? 1.754 -1.671 -20.262 1.00 95.88 231 VAL A CA 1
ATOM 1660 C C . VAL A 1 231 ? 2.740 -1.267 -21.354 1.00 95.88 231 VAL A C 1
ATOM 1662 O O . VAL A 1 231 ? 3.013 -2.061 -22.254 1.00 95.88 231 VAL A O 1
ATOM 1665 N N . ALA A 1 232 ? 3.349 -0.086 -21.237 1.00 95.75 232 ALA A N 1
ATOM 1666 C CA . ALA A 1 232 ? 4.317 0.432 -22.202 1.00 95.75 232 ALA A CA 1
ATOM 1667 C C . ALA A 1 232 ? 5.559 -0.467 -22.348 1.00 95.75 232 ALA A C 1
ATOM 1669 O O . ALA A 1 232 ? 6.147 -0.549 -23.425 1.00 95.75 232 ALA A O 1
ATOM 1670 N N . ALA A 1 233 ? 5.957 -1.164 -21.281 1.00 95.44 233 ALA A N 1
ATOM 1671 C CA . ALA A 1 233 ? 7.055 -2.128 -21.304 1.00 95.44 233 ALA A CA 1
ATOM 1672 C C . ALA A 1 233 ? 6.635 -3.546 -21.751 1.00 95.44 233 ALA A C 1
ATOM 1674 O O . ALA A 1 233 ? 7.478 -4.443 -21.778 1.00 95.44 233 ALA A O 1
ATOM 1675 N N . GLY A 1 234 ? 5.358 -3.775 -22.080 1.00 95.56 234 GLY A N 1
ATOM 1676 C CA . GLY A 1 234 ? 4.858 -5.052 -22.602 1.00 95.56 234 GLY A CA 1
ATOM 1677 C C . GLY A 1 234 ? 4.622 -6.146 -21.553 1.00 95.56 234 GLY A C 1
ATOM 1678 O O . GLY A 1 234 ? 4.487 -7.314 -21.912 1.00 95.56 234 GLY A O 1
ATOM 1679 N N . TYR A 1 235 ? 4.558 -5.795 -20.264 1.00 93.88 235 TYR A N 1
ATOM 1680 C CA . TYR A 1 235 ? 4.309 -6.751 -19.171 1.00 93.88 235 TYR A CA 1
ATOM 1681 C C . TYR A 1 235 ? 2.815 -6.972 -18.894 1.00 93.88 235 TYR A C 1
ATOM 1683 O O . TYR A 1 235 ? 2.443 -7.927 -18.213 1.00 93.88 235 TYR A O 1
ATOM 1691 N N . SER A 1 236 ? 1.951 -6.105 -19.426 1.00 94.25 236 SER A N 1
ATOM 1692 C CA . SER A 1 236 ? 0.494 -6.218 -19.363 1.00 94.25 236 SER A CA 1
ATOM 1693 C C . SER A 1 236 ? -0.139 -5.569 -20.594 1.00 94.25 236 SER A C 1
ATOM 1695 O O . SER A 1 236 ? 0.452 -4.688 -21.207 1.00 94.25 236 SER A O 1
ATOM 1697 N N . LYS A 1 237 ? -1.361 -5.982 -20.939 1.00 93.25 237 LYS A N 1
ATOM 1698 C CA . LYS A 1 237 ? -2.228 -5.279 -21.907 1.00 93.25 237 LYS A CA 1
ATOM 1699 C C . LYS A 1 237 ? -3.332 -4.467 -21.223 1.00 93.25 237 LYS A C 1
ATOM 1701 O O . LYS A 1 237 ? -4.130 -3.820 -21.887 1.00 93.25 237 LYS A O 1
ATOM 1706 N N . ASP A 1 238 ? -3.408 -4.553 -19.902 1.00 92.19 238 ASP A N 1
ATOM 1707 C CA . ASP A 1 238 ? -4.469 -3.975 -19.091 1.00 92.19 238 ASP A CA 1
ATOM 1708 C C . ASP A 1 238 ? -3.979 -2.692 -18.419 1.00 92.19 238 ASP A C 1
ATOM 1710 O O . ASP A 1 238 ? -3.205 -2.753 -17.461 1.00 92.19 238 ASP A O 1
ATOM 1714 N N . GLY A 1 239 ? -4.445 -1.540 -18.910 1.00 88.38 239 GLY A N 1
ATOM 1715 C CA . GLY A 1 239 ? -4.139 -0.229 -18.326 1.00 88.38 239 GLY A CA 1
ATOM 1716 C C . GLY A 1 239 ? -4.677 -0.056 -16.904 1.00 88.38 239 GLY A C 1
ATOM 1717 O O . GLY A 1 239 ? -4.126 0.710 -16.123 1.00 88.38 239 GLY A O 1
ATOM 1718 N N . ALA A 1 240 ? -5.691 -0.835 -16.515 1.00 91.00 240 ALA A N 1
ATOM 1719 C CA . ALA A 1 240 ? -6.261 -0.814 -15.172 1.00 91.00 240 ALA A CA 1
ATOM 1720 C C . ALA A 1 240 ? -5.653 -1.886 -14.248 1.00 91.00 240 ALA A C 1
ATOM 1722 O O . ALA A 1 240 ? -6.247 -2.217 -13.217 1.00 91.00 240 ALA A O 1
ATOM 1723 N N . ILE A 1 241 ? -4.473 -2.437 -14.575 1.00 94.25 241 ILE A N 1
ATOM 1724 C CA . ILE A 1 241 ? -3.816 -3.483 -13.770 1.00 94.25 241 ILE A CA 1
ATOM 1725 C C . ILE A 1 241 ? -3.628 -3.065 -12.303 1.00 94.25 241 ILE A C 1
ATOM 1727 O O . ILE A 1 241 ? -3.744 -3.902 -11.401 1.00 94.25 241 ILE A O 1
ATOM 1731 N N . GLY A 1 242 ? -3.414 -1.770 -12.045 1.00 90.88 242 GLY A N 1
ATOM 1732 C CA . GLY A 1 242 ? -3.325 -1.204 -10.703 1.00 90.88 242 GLY A CA 1
ATOM 1733 C C . GLY A 1 242 ? -4.608 -1.352 -9.870 1.00 90.88 242 GLY A C 1
ATOM 1734 O O . GLY A 1 242 ? -4.529 -1.464 -8.649 1.00 90.88 242 GLY A O 1
ATOM 1735 N N . SER A 1 243 ? -5.778 -1.438 -10.491 1.00 92.81 243 SER A N 1
ATOM 1736 C CA . SER A 1 243 ? -7.059 -1.671 -9.804 1.00 92.81 243 SER A CA 1
ATOM 1737 C C . SER A 1 243 ? -7.480 -3.144 -9.827 1.00 92.81 243 SER A C 1
ATOM 1739 O O . SER A 1 243 ? -8.632 -3.462 -9.543 1.00 92.81 243 SER A O 1
ATOM 1741 N N . LYS A 1 244 ? -6.551 -4.050 -10.169 1.00 93.25 244 LYS A N 1
ATOM 1742 C CA . LYS A 1 244 ? -6.760 -5.504 -10.244 1.00 93.25 244 LYS A CA 1
ATOM 1743 C C . LYS A 1 244 ? -5.591 -6.252 -9.582 1.00 93.25 244 LYS A C 1
ATOM 1745 O O . LYS A 1 244 ? -5.249 -5.991 -8.433 1.00 93.25 244 LYS A O 1
ATOM 1750 N N . GLY A 1 245 ? -4.957 -7.192 -10.286 1.00 89.81 245 GLY A N 1
ATOM 1751 C CA . GLY A 1 245 ? -3.872 -8.023 -9.748 1.00 89.81 245 GLY A CA 1
ATOM 1752 C C . GLY A 1 245 ? -2.552 -7.286 -9.480 1.00 89.81 245 GLY A C 1
ATOM 1753 O O . GLY A 1 245 ? -1.712 -7.823 -8.757 1.00 89.81 245 GLY A O 1
ATOM 1754 N N . GLY A 1 246 ? -2.371 -6.074 -10.019 1.00 94.81 246 GLY A N 1
ATOM 1755 C CA . GLY A 1 246 ? -1.127 -5.302 -9.954 1.00 94.81 246 GLY A CA 1
ATOM 1756 C C . GLY A 1 246 ? 0.039 -5.933 -10.721 1.00 94.81 246 GLY A C 1
ATOM 1757 O O . GLY A 1 246 ? -0.031 -7.077 -11.176 1.00 94.81 246 GLY A O 1
ATOM 1758 N N . LEU A 1 247 ? 1.144 -5.189 -10.832 1.00 96.69 247 LEU A N 1
ATOM 1759 C CA . LEU A 1 247 ? 2.377 -5.674 -11.461 1.00 96.69 247 LEU A CA 1
ATOM 1760 C C . LEU A 1 247 ? 2.885 -6.964 -10.795 1.00 96.69 247 LEU A C 1
ATOM 1762 O O . LEU A 1 247 ? 3.269 -7.900 -11.492 1.00 96.69 247 LEU A O 1
ATOM 1766 N N . ILE A 1 248 ? 2.818 -7.062 -9.462 1.00 96.94 248 ILE A N 1
ATOM 1767 C CA . ILE A 1 248 ? 3.198 -8.280 -8.731 1.00 96.94 248 ILE A CA 1
ATOM 1768 C C . ILE A 1 248 ? 2.395 -9.504 -9.186 1.00 96.94 248 ILE A C 1
ATOM 1770 O O . ILE A 1 248 ? 2.969 -10.575 -9.387 1.00 96.94 248 ILE A O 1
ATOM 1774 N N . GLY A 1 249 ? 1.092 -9.344 -9.440 1.00 96.62 249 GLY A N 1
ATOM 1775 C CA . GLY A 1 249 ? 0.246 -10.408 -9.968 1.00 96.62 249 GLY A CA 1
ATOM 1776 C C . GLY A 1 249 ? 0.698 -10.858 -11.355 1.00 96.62 249 GLY A C 1
ATOM 1777 O O . GLY A 1 249 ? 0.784 -12.059 -11.609 1.00 96.62 249 GLY A O 1
ATOM 1778 N N . ALA A 1 250 ? 1.064 -9.915 -12.228 1.00 95.69 250 ALA A N 1
ATOM 1779 C CA . ALA A 1 250 ? 1.604 -10.234 -13.548 1.00 95.69 250 ALA A CA 1
ATOM 1780 C C . ALA A 1 250 ? 2.952 -10.974 -13.458 1.00 95.69 250 ALA A C 1
ATOM 1782 O O . ALA A 1 250 ? 3.114 -12.040 -14.056 1.00 95.69 250 ALA A O 1
ATOM 1783 N N . LEU A 1 251 ? 3.897 -10.468 -12.659 1.00 96.88 251 LEU A N 1
ATOM 1784 C CA . LEU A 1 251 ? 5.238 -11.049 -12.524 1.00 96.88 251 LEU A CA 1
ATOM 1785 C C . LEU A 1 251 ? 5.217 -12.431 -11.860 1.00 96.88 251 LEU A C 1
ATOM 1787 O O . LEU A 1 251 ? 5.925 -13.346 -12.281 1.00 96.88 251 LEU A O 1
ATOM 1791 N N . THR A 1 252 ? 4.374 -12.612 -10.843 1.00 96.75 252 THR A N 1
ATOM 1792 C CA . THR A 1 252 ? 4.284 -13.874 -10.095 1.00 96.75 252 THR A CA 1
ATOM 1793 C C . THR A 1 252 ? 3.308 -14.876 -10.711 1.00 96.75 252 THR A C 1
ATOM 1795 O O . THR A 1 252 ? 3.204 -16.004 -10.216 1.00 96.75 252 THR A O 1
ATOM 1798 N N . ARG A 1 253 ? 2.617 -14.506 -11.801 1.00 95.31 253 ARG A N 1
ATOM 1799 C CA . ARG A 1 253 ? 1.530 -15.281 -12.428 1.00 95.31 253 ARG A CA 1
ATOM 1800 C C . ARG A 1 253 ? 0.416 -15.618 -11.431 1.00 95.31 253 ARG A C 1
ATOM 1802 O O . ARG A 1 253 ? 0.007 -16.769 -11.314 1.00 95.31 253 ARG A O 1
ATOM 1809 N N . GLY A 1 254 ? -0.011 -14.609 -10.675 1.00 95.25 254 GLY A N 1
ATOM 1810 C CA . GLY A 1 254 ? -1.120 -14.685 -9.725 1.00 95.25 254 GLY A CA 1
ATOM 1811 C C . GLY A 1 254 ? -0.808 -15.381 -8.399 1.00 95.25 254 GLY A C 1
ATOM 1812 O O . GLY A 1 254 ? -1.719 -15.562 -7.604 1.00 95.25 254 GLY A O 1
ATOM 1813 N N . ARG A 1 255 ? 0.449 -15.768 -8.135 1.00 97.38 255 ARG A N 1
ATOM 1814 C CA . ARG A 1 255 ? 0.827 -16.389 -6.850 1.00 97.38 255 ARG A CA 1
ATOM 1815 C C . ARG A 1 255 ? 0.852 -15.394 -5.695 1.00 97.38 255 ARG A C 1
ATOM 1817 O O . ARG A 1 255 ? 0.620 -15.791 -4.562 1.00 97.38 255 ARG A O 1
ATOM 1824 N N . VAL A 1 256 ? 1.161 -14.133 -5.990 1.00 97.44 256 VAL A N 1
ATOM 1825 C CA . VAL A 1 256 ? 1.011 -13.011 -5.063 1.00 97.44 256 VAL A CA 1
ATOM 1826 C C . VAL A 1 256 ? 0.321 -11.885 -5.816 1.00 97.44 256 VAL A C 1
ATOM 1828 O O . VAL A 1 256 ? 0.804 -11.434 -6.856 1.00 97.44 256 VAL A O 1
ATOM 1831 N N . THR A 1 257 ? -0.824 -11.445 -5.310 1.00 96.94 257 THR A N 1
ATOM 1832 C CA . THR A 1 257 ? -1.623 -10.373 -5.905 1.00 96.94 257 THR A CA 1
ATOM 1833 C C . THR A 1 257 ? -1.413 -9.045 -5.180 1.00 96.94 257 THR A C 1
ATOM 1835 O O . THR A 1 257 ? -0.938 -8.984 -4.043 1.00 96.94 257 THR A O 1
ATOM 1838 N N . ARG A 1 258 ? -1.843 -7.950 -5.821 1.00 97.12 258 ARG A N 1
ATOM 1839 C CA . ARG A 1 258 ? -1.914 -6.626 -5.187 1.00 97.12 258 ARG A CA 1
ATOM 1840 C C . ARG A 1 258 ? -2.819 -6.611 -3.948 1.00 97.12 258 ARG A C 1
ATOM 1842 O O . ARG A 1 258 ? -2.612 -5.812 -3.038 1.00 97.12 258 ARG A O 1
ATOM 1849 N N . ARG A 1 259 ? -3.820 -7.487 -3.868 1.00 97.94 259 ARG A N 1
ATOM 1850 C CA . ARG A 1 259 ? -4.624 -7.612 -2.649 1.00 97.94 259 ARG A CA 1
ATOM 1851 C C . ARG A 1 259 ? -3.795 -8.234 -1.523 1.00 97.94 259 ARG A C 1
ATOM 1853 O O . ARG A 1 259 ? -3.772 -7.682 -0.429 1.00 97.94 259 ARG A O 1
ATOM 1860 N N . ASP A 1 260 ? -3.056 -9.304 -1.814 1.00 97.69 260 ASP A N 1
ATOM 1861 C CA . ASP A 1 260 ? -2.306 -10.079 -0.813 1.00 97.69 260 ASP A CA 1
ATOM 1862 C C . ASP A 1 260 ? -1.224 -9.249 -0.117 1.00 97.69 260 ASP A C 1
ATOM 1864 O O . ASP A 1 260 ? -1.184 -9.181 1.111 1.00 97.69 260 ASP A O 1
ATOM 1868 N N . TYR A 1 261 ? -0.377 -8.552 -0.882 1.00 96.94 261 TYR A N 1
ATOM 1869 C CA . TYR A 1 261 ? 0.680 -7.730 -0.278 1.00 96.94 261 TYR A CA 1
ATOM 1870 C C . TYR A 1 261 ? 0.114 -6.481 0.443 1.00 96.94 261 TYR A C 1
ATOM 1872 O O . TYR A 1 261 ? 0.720 -5.987 1.391 1.00 96.94 261 TYR A O 1
ATOM 1880 N N . THR A 1 262 ? -1.092 -6.012 0.080 1.00 98.44 262 THR A N 1
ATOM 1881 C CA . THR A 1 262 ? -1.776 -4.914 0.786 1.00 98.44 262 THR A CA 1
ATOM 1882 C C . THR A 1 262 ? -2.332 -5.420 2.115 1.00 98.44 262 THR A C 1
ATOM 1884 O O . THR A 1 262 ? -2.128 -4.774 3.138 1.00 98.44 262 THR A O 1
ATOM 1887 N N . ILE A 1 263 ? -2.961 -6.603 2.127 1.00 98.44 263 ILE A N 1
ATOM 1888 C CA . ILE A 1 263 ? -3.376 -7.305 3.354 1.00 98.44 263 ILE A CA 1
ATOM 1889 C C . ILE A 1 263 ? -2.178 -7.480 4.289 1.00 98.44 263 ILE A C 1
ATOM 1891 O O . ILE A 1 263 ? -2.272 -7.169 5.475 1.00 98.44 263 ILE A O 1
ATOM 1895 N N . GLN A 1 264 ? -1.033 -7.915 3.756 1.00 98.19 264 GLN A N 1
ATOM 1896 C CA . GLN A 1 264 ? 0.197 -8.037 4.532 1.00 98.19 264 GLN A CA 1
ATOM 1897 C C . GLN A 1 264 ? 0.602 -6.700 5.169 1.00 98.19 264 GLN A C 1
ATOM 1899 O O . GLN A 1 264 ? 0.821 -6.658 6.377 1.00 98.19 264 GLN A O 1
ATOM 1904 N N . ALA A 1 265 ? 0.646 -5.607 4.399 1.00 98.62 265 ALA A N 1
ATOM 1905 C CA . ALA A 1 265 ? 0.990 -4.283 4.923 1.00 98.62 265 ALA A CA 1
ATOM 1906 C C . ALA A 1 265 ? 0.026 -3.810 6.023 1.00 98.62 265 ALA A C 1
ATOM 1908 O O . ALA A 1 265 ? 0.469 -3.266 7.033 1.00 98.62 265 ALA A O 1
ATOM 1909 N N . ILE A 1 266 ? -1.281 -4.054 5.859 1.00 98.56 266 ILE A N 1
ATOM 1910 C CA . ILE A 1 266 ? -2.292 -3.723 6.871 1.00 98.56 266 ILE A CA 1
ATOM 1911 C C . ILE A 1 266 ? -2.021 -4.496 8.164 1.00 98.56 266 ILE A C 1
ATOM 1913 O O . ILE A 1 266 ? -1.962 -3.894 9.234 1.00 98.56 266 ILE A O 1
ATOM 1917 N N . ARG A 1 267 ? -1.801 -5.813 8.069 1.00 97.94 267 ARG A N 1
ATOM 1918 C CA . ARG A 1 267 ? -1.488 -6.652 9.235 1.00 97.94 267 ARG A CA 1
ATOM 1919 C C . ARG A 1 267 ? -0.220 -6.177 9.940 1.00 97.94 267 ARG A C 1
ATOM 1921 O O . ARG A 1 267 ? -0.208 -6.079 11.160 1.00 97.94 267 ARG A O 1
ATOM 1928 N N . MET A 1 268 ? 0.815 -5.787 9.188 1.00 98.25 268 MET A N 1
ATOM 1929 C CA . MET A 1 268 ? 2.028 -5.201 9.774 1.00 98.25 268 MET A CA 1
ATOM 1930 C C . MET A 1 268 ? 1.732 -3.896 10.523 1.00 98.25 268 MET A C 1
ATOM 1932 O O . MET A 1 268 ? 2.270 -3.684 11.607 1.00 98.25 268 MET A O 1
ATOM 1936 N N . ALA A 1 269 ? 0.832 -3.055 10.006 1.00 97.75 269 ALA A N 1
ATOM 1937 C CA . ALA A 1 269 ? 0.455 -1.799 10.656 1.00 97.75 269 ALA A CA 1
ATOM 1938 C C . ALA A 1 269 ? -0.377 -2.003 11.937 1.00 97.75 269 ALA A C 1
ATOM 1940 O O . ALA A 1 269 ? -0.411 -1.114 12.795 1.00 97.75 269 ALA A O 1
ATOM 1941 N N . LEU A 1 270 ? -1.038 -3.158 12.072 1.00 95.81 270 LEU A N 1
ATOM 1942 C CA . LEU A 1 270 ? -1.837 -3.543 13.238 1.00 95.81 270 LEU A CA 1
ATOM 1943 C C . LEU A 1 270 ? -1.011 -4.182 14.368 1.00 95.81 270 LEU A C 1
ATOM 1945 O O . LEU A 1 270 ? -1.504 -4.262 15.487 1.00 95.81 270 LEU A O 1
ATOM 1949 N N . THR A 1 271 ? 0.246 -4.565 14.130 1.00 92.69 271 THR A N 1
ATOM 1950 C CA . THR A 1 271 ? 1.091 -5.269 15.123 1.00 92.69 271 THR A CA 1
ATOM 1951 C C . THR A 1 271 ? 1.241 -4.534 16.464 1.00 92.69 271 THR A C 1
ATOM 1953 O O . THR A 1 271 ? 1.198 -5.156 17.520 1.00 92.69 271 THR A O 1
ATOM 1956 N N . GLU A 1 272 ? 1.376 -3.205 16.449 1.00 87.12 272 GLU A N 1
ATOM 1957 C CA . GLU A 1 272 ? 1.442 -2.361 17.662 1.00 87.12 272 GLU A CA 1
ATOM 1958 C C . GLU A 1 272 ? 0.053 -1.929 18.181 1.00 87.12 272 GLU A C 1
ATOM 1960 O O . GLU A 1 272 ? -0.056 -1.188 19.160 1.00 87.12 272 GLU A O 1
ATOM 1965 N N . ARG A 1 273 ? -1.025 -2.342 17.504 1.00 86.75 273 ARG A N 1
ATOM 1966 C CA . ARG A 1 273 ? -2.418 -2.064 17.887 1.00 86.75 273 ARG A CA 1
ATOM 1967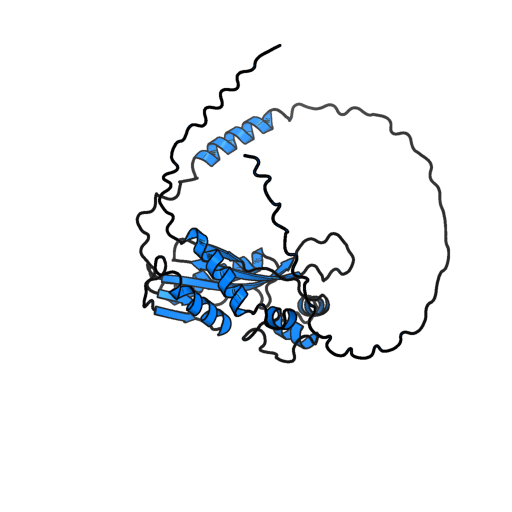 C C . ARG A 1 273 ? -3.059 -3.242 18.616 1.00 86.75 273 ARG A C 1
ATOM 1969 O O . ARG A 1 273 ? -4.011 -3.019 19.358 1.00 86.75 273 ARG A O 1
ATOM 1976 N N . GLU A 1 274 ? -2.554 -4.456 18.413 1.00 83.75 274 GLU A N 1
ATOM 1977 C CA . GLU A 1 274 ? -3.049 -5.649 19.095 1.00 83.75 274 GLU A CA 1
ATOM 1978 C C . GLU A 1 274 ? -2.831 -5.568 20.617 1.00 83.75 274 GLU A C 1
ATOM 1980 O O . GLU A 1 274 ? -1.761 -5.135 21.073 1.00 83.75 274 GLU A O 1
ATOM 1985 N N . PRO A 1 275 ? -3.813 -6.003 21.431 1.00 78.44 275 PRO A N 1
ATOM 1986 C CA . PRO A 1 275 ? -3.615 -6.142 22.864 1.00 78.44 275 PRO A CA 1
ATOM 1987 C C . PRO A 1 275 ? -2.460 -7.104 23.141 1.00 78.44 275 PRO A C 1
ATOM 1989 O O . PRO A 1 275 ? -2.480 -8.269 22.751 1.00 78.44 275 PRO A O 1
ATOM 1992 N N . ARG A 1 276 ? -1.438 -6.628 23.850 1.00 74.88 276 ARG A N 1
ATOM 1993 C CA . ARG A 1 276 ? -0.393 -7.511 24.367 1.00 74.88 276 ARG A CA 1
ATOM 1994 C C . 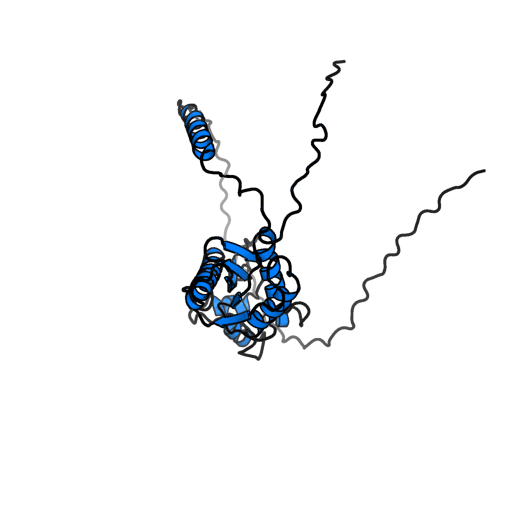ARG A 1 276 ? -0.896 -8.140 25.655 1.00 74.88 276 ARG A C 1
ATOM 1996 O O . ARG A 1 276 ? -1.365 -7.422 26.537 1.00 74.88 276 ARG A O 1
ATOM 2003 N N . ALA A 1 277 ? -0.716 -9.452 25.800 1.00 61.47 277 ALA A N 1
ATOM 2004 C CA . ALA A 1 277 ? -0.755 -10.064 27.120 1.00 61.47 277 ALA A CA 1
ATOM 2005 C C . ALA A 1 277 ? 0.198 -9.267 28.024 1.00 61.47 277 ALA A C 1
ATOM 2007 O O . ALA A 1 277 ? 1.355 -9.032 27.655 1.00 61.47 277 ALA A O 1
ATOM 2008 N N . SER A 1 278 ? -0.304 -8.777 29.160 1.00 56.56 278 SER A N 1
ATOM 2009 C CA . SER A 1 278 ? 0.496 -8.050 30.144 1.00 56.56 278 SER A CA 1
ATOM 2010 C C . SER A 1 278 ? 1.795 -8.818 30.373 1.00 56.56 278 SER A C 1
ATOM 2012 O O . SER A 1 278 ? 1.741 -10.012 30.668 1.00 56.56 278 SER A O 1
ATOM 2014 N N . ARG A 1 279 ? 2.953 -8.166 30.198 1.00 50.12 279 ARG A N 1
ATOM 2015 C CA . ARG A 1 279 ? 4.269 -8.778 30.426 1.00 50.12 279 ARG A CA 1
ATOM 2016 C C . ARG A 1 279 ? 4.414 -9.168 31.901 1.00 50.12 279 ARG A C 1
ATOM 2018 O O . ARG A 1 279 ? 5.050 -8.464 32.672 1.00 50.12 279 ARG A O 1
ATOM 2025 N N . GLY A 1 280 ? 3.875 -10.318 32.278 1.00 47.41 280 GLY A N 1
ATOM 2026 C CA . GLY A 1 280 ? 4.412 -11.134 33.351 1.00 47.41 280 GLY A CA 1
ATOM 2027 C C . GLY A 1 280 ? 5.606 -11.889 32.787 1.00 47.41 280 GLY A C 1
ATOM 2028 O O . GLY A 1 280 ? 5.503 -13.075 32.501 1.00 47.41 280 GLY A O 1
ATOM 2029 N N . LEU A 1 281 ? 6.724 -11.197 32.555 1.00 43.81 281 LEU A N 1
ATOM 2030 C CA . LEU A 1 281 ? 8.001 -11.901 32.491 1.00 43.81 281 LEU A CA 1
ATOM 2031 C C . LEU A 1 281 ? 8.250 -12.402 33.919 1.00 43.81 281 LEU A C 1
ATOM 2033 O O . LEU A 1 281 ? 8.376 -11.559 34.812 1.00 43.81 281 LEU A O 1
ATOM 2037 N N . PRO A 1 282 ? 8.278 -13.719 34.191 1.00 41.25 282 PRO A N 1
ATOM 2038 C CA . PRO A 1 282 ? 8.728 -14.180 35.491 1.00 41.25 282 PRO A CA 1
ATOM 2039 C C . PRO A 1 282 ? 10.153 -13.663 35.684 1.00 41.25 282 PRO A C 1
ATOM 2041 O O . PRO A 1 282 ? 11.010 -13.842 34.817 1.00 41.25 282 PRO A O 1
ATOM 2044 N N . ALA A 1 283 ? 10.400 -12.997 36.811 1.00 44.81 283 ALA A N 1
ATOM 2045 C CA . ALA A 1 283 ? 11.729 -12.599 37.250 1.00 44.81 283 ALA A CA 1
ATOM 2046 C C . ALA A 1 283 ? 12.545 -13.853 37.617 1.00 44.81 283 ALA A C 1
ATOM 2048 O O . ALA A 1 283 ? 12.853 -14.105 38.777 1.00 44.81 283 ALA A O 1
ATOM 2049 N N . ALA A 1 284 ? 12.868 -14.687 36.632 1.00 44.03 284 ALA A N 1
ATOM 2050 C CA . ALA A 1 284 ? 13.754 -15.820 36.799 1.00 44.03 284 ALA A CA 1
ATOM 2051 C C . ALA A 1 284 ? 15.197 -15.343 36.593 1.00 44.03 284 ALA A C 1
ATOM 2053 O O . ALA A 1 284 ? 15.735 -15.361 35.493 1.00 44.03 284 ALA A O 1
ATOM 2054 N N . SER A 1 285 ? 15.798 -14.890 37.696 1.00 45.50 285 SER A N 1
ATOM 2055 C CA . SER A 1 285 ? 17.173 -15.238 38.072 1.00 45.50 285 SER A CA 1
ATOM 2056 C C . SER A 1 285 ? 18.232 -15.171 36.954 1.00 45.50 285 SER A C 1
ATOM 2058 O O . SER A 1 285 ? 18.767 -16.190 36.520 1.00 45.50 285 SER A O 1
ATOM 2060 N N . LEU A 1 286 ? 18.663 -13.962 36.591 1.00 42.00 286 LEU A N 1
ATOM 2061 C CA . LEU A 1 286 ? 20.025 -13.754 36.089 1.00 42.00 286 LEU A CA 1
ATOM 2062 C C . LEU A 1 286 ? 20.974 -13.616 37.289 1.00 42.00 286 LEU A C 1
ATOM 2064 O O . LEU A 1 286 ? 21.427 -12.527 37.628 1.00 42.00 286 LEU A O 1
ATOM 2068 N N . ARG A 1 287 ? 21.255 -14.737 37.963 1.00 42.03 287 ARG A N 1
ATOM 2069 C CA . ARG A 1 287 ? 22.470 -14.886 38.774 1.00 42.03 287 ARG A CA 1
ATOM 2070 C C . ARG A 1 287 ? 23.499 -15.612 37.916 1.00 42.03 287 ARG A C 1
ATOM 2072 O O . ARG A 1 287 ? 23.593 -16.832 37.959 1.00 42.03 287 ARG A O 1
ATOM 2079 N N . ASN A 1 288 ? 24.265 -14.858 37.133 1.00 39.56 288 ASN A N 1
ATOM 2080 C CA . ASN A 1 288 ? 25.530 -15.365 36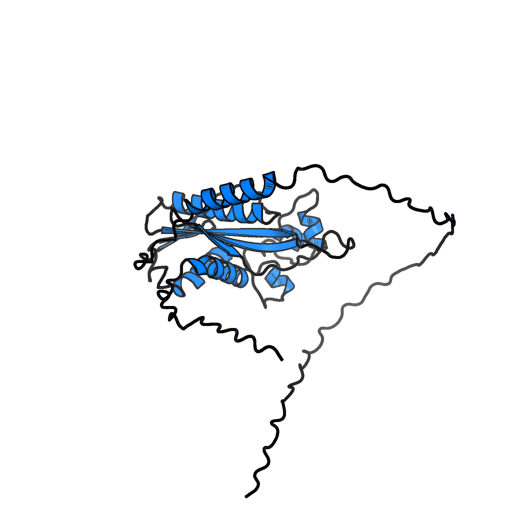.613 1.00 39.56 288 ASN A CA 1
ATOM 2081 C C . ASN A 1 288 ? 26.557 -15.289 37.745 1.00 39.56 288 ASN A C 1
ATOM 2083 O O . ASN A 1 288 ? 27.208 -14.265 37.940 1.00 39.56 288 ASN A O 1
ATOM 2087 N N . THR A 1 289 ? 26.686 -16.374 38.504 1.00 40.44 289 THR A N 1
ATOM 2088 C CA . THR A 1 289 ? 27.887 -16.621 39.301 1.00 40.44 289 THR A CA 1
ATOM 2089 C C . THR A 1 289 ? 28.980 -17.054 38.331 1.00 40.44 289 THR A C 1
ATOM 2091 O O . THR A 1 289 ? 29.019 -18.207 37.911 1.00 40.44 289 THR A O 1
ATOM 2094 N N . VAL A 1 290 ? 29.856 -16.130 37.942 1.00 42.06 290 VAL A N 1
ATOM 2095 C CA . VAL A 1 290 ? 31.145 -16.500 37.352 1.00 42.06 290 VAL A CA 1
ATOM 2096 C C . VAL A 1 290 ? 32.061 -16.845 38.520 1.00 42.06 290 VAL A C 1
ATOM 2098 O O . VAL A 1 290 ? 32.639 -15.963 39.148 1.00 42.06 290 VAL A O 1
ATOM 2101 N N . ALA A 1 291 ? 32.142 -18.131 38.855 1.00 40.44 291 ALA A N 1
ATOM 2102 C CA . ALA A 1 291 ? 33.257 -18.642 39.636 1.00 40.44 291 ALA A CA 1
ATOM 2103 C C . ALA A 1 291 ? 34.454 -18.746 38.684 1.00 40.44 291 ALA A C 1
ATOM 2105 O O . ALA A 1 291 ? 34.515 -19.640 37.842 1.00 40.44 291 ALA A O 1
ATOM 2106 N N . VAL A 1 292 ? 35.370 -17.786 38.782 1.00 42.03 292 VAL A N 1
ATOM 2107 C CA . VAL A 1 292 ? 36.718 -17.921 38.231 1.00 42.03 292 VAL A CA 1
ATOM 2108 C C . VAL A 1 292 ? 37.461 -18.859 39.176 1.00 42.03 292 VAL A C 1
ATOM 2110 O O . VAL A 1 292 ? 37.800 -18.474 40.291 1.00 42.03 292 VAL A O 1
ATOM 2113 N N . THR A 1 293 ? 37.652 -20.108 38.770 1.00 46.06 293 THR A N 1
ATOM 2114 C CA . THR A 1 293 ? 38.677 -20.969 39.362 1.00 46.06 293 THR A CA 1
ATOM 2115 C C . THR A 1 293 ? 39.966 -20.736 38.590 1.00 46.06 293 THR A C 1
ATOM 2117 O O . THR A 1 293 ? 40.061 -21.121 37.425 1.00 46.06 293 THR A O 1
ATOM 2120 N N . GLU A 1 294 ? 40.921 -20.068 39.232 1.00 41.00 294 GLU A N 1
ATOM 2121 C CA . GLU A 1 294 ? 42.327 -20.082 38.832 1.00 41.00 294 GLU A CA 1
ATOM 2122 C C . GLU A 1 294 ? 42.906 -21.486 39.065 1.00 41.00 294 GLU A C 1
ATOM 2124 O O . GLU A 1 294 ? 42.720 -22.067 40.138 1.00 41.00 294 GLU A O 1
ATOM 2129 N N . ALA A 1 295 ? 43.593 -22.013 38.052 1.00 44.78 295 ALA A N 1
ATOM 2130 C CA . ALA A 1 295 ? 44.606 -23.060 38.144 1.00 44.78 295 ALA A CA 1
ATOM 2131 C C . ALA A 1 295 ? 45.583 -22.886 36.975 1.00 44.78 295 ALA A C 1
ATOM 2133 O O . ALA A 1 295 ? 45.093 -22.653 35.843 1.00 44.78 295 ALA A O 1
#

Radius of gyration: 28.93 Å; chains: 1; bounding box: 79×75×76 Å